Protein AF-A0AA85JKS3-F1 (afdb_monomer_lite)

InterPro domains:
  IPR033122 LETM1-like, ribosome-binding domain [PF07766] (77-324)
  IPR033122 LETM1-like, ribosome-binding domain [PS51758] (138-359)
  IPR044202 LETM1/MDM38-like [PTHR14009] (59-324)

Structure (mmCIF, N/CA/C/O backbone):
data_AF-A0AA85JKS3-F1
#
_entry.id   AF-A0AA85JKS3-F1
#
loop_
_atom_site.group_PDB
_atom_site.id
_atom_site.type_symbol
_atom_site.label_atom_id
_atom_site.label_alt_id
_atom_site.label_comp_id
_atom_site.label_asym_id
_atom_site.label_entity_id
_atom_site.label_seq_id
_atom_site.pdbx_PDB_ins_code
_atom_site.Cartn_x
_atom_site.Cartn_y
_atom_site.Cartn_z
_atom_site.occupancy
_atom_site.B_iso_or_equiv
_atom_site.auth_seq_id
_atom_site.auth_comp_id
_atom_site.auth_asym_id
_atom_site.auth_atom_id
_atom_site.pdbx_PDB_model_num
ATOM 1 N N . MET A 1 1 ? 45.432 19.816 -13.678 1.00 57.34 1 MET A N 1
ATOM 2 C CA . MET A 1 1 ? 44.826 19.901 -15.033 1.00 57.34 1 MET A CA 1
ATOM 3 C C . MET A 1 1 ? 44.097 18.627 -15.481 1.00 57.34 1 MET A C 1
ATOM 5 O O . MET A 1 1 ? 43.032 18.766 -16.064 1.00 57.34 1 MET A O 1
ATOM 9 N N . SER A 1 2 ? 44.579 17.417 -15.170 1.00 69.31 2 SER A N 1
ATOM 10 C CA . SER A 1 2 ? 44.027 16.129 -15.655 1.00 69.31 2 SER A CA 1
ATOM 11 C C . SER A 1 2 ? 42.512 15.891 -15.427 1.00 69.31 2 SER A C 1
ATOM 13 O O . SER A 1 2 ? 41.802 15.555 -16.373 1.00 69.31 2 SER A O 1
ATOM 15 N N . LYS A 1 3 ? 41.957 16.179 -14.235 1.00 63.75 3 LYS A N 1
ATOM 16 C CA . LYS A 1 3 ? 40.522 15.944 -13.939 1.00 63.75 3 LYS A CA 1
ATOM 17 C C . LYS A 1 3 ? 39.553 16.687 -14.879 1.00 63.75 3 LYS A C 1
ATOM 19 O O . LYS A 1 3 ? 38.550 16.116 -15.288 1.00 63.75 3 LYS A O 1
ATOM 24 N N . LYS A 1 4 ? 39.854 17.936 -15.269 1.00 73.38 4 LYS A N 1
ATOM 25 C CA . LYS A 1 4 ? 38.988 18.727 -16.173 1.00 73.38 4 LYS A CA 1
ATOM 26 C C . LYS A 1 4 ? 38.981 18.173 -17.603 1.00 73.38 4 LYS A C 1
ATOM 28 O O . LYS A 1 4 ? 37.950 18.234 -18.267 1.00 73.38 4 LYS A O 1
ATOM 33 N N . TYR A 1 5 ? 40.105 17.624 -18.065 1.00 78.06 5 TYR A N 1
ATOM 34 C CA . TYR A 1 5 ? 40.209 17.003 -19.388 1.00 78.06 5 TYR A CA 1
ATOM 35 C C . TYR A 1 5 ? 39.517 15.640 -19.434 1.00 78.06 5 TYR A C 1
ATOM 37 O O . TYR A 1 5 ? 38.770 15.386 -20.372 1.00 78.06 5 TYR A O 1
ATOM 45 N N . ILE A 1 6 ? 39.674 14.818 -18.390 1.00 76.81 6 ILE A N 1
ATOM 46 C CA . ILE A 1 6 ? 38.974 13.529 -18.264 1.00 76.81 6 ILE A CA 1
ATOM 47 C C . ILE A 1 6 ? 37.455 13.737 -18.266 1.00 76.81 6 ILE A C 1
ATOM 49 O O . ILE A 1 6 ? 36.746 13.065 -19.010 1.00 76.81 6 ILE A O 1
ATOM 53 N N . VAL A 1 7 ? 36.954 14.722 -17.510 1.00 80.44 7 VAL A N 1
ATOM 54 C CA . VAL A 1 7 ? 35.522 15.058 -17.501 1.00 80.44 7 VAL A CA 1
ATOM 55 C C . VAL A 1 7 ? 35.050 15.532 -18.880 1.00 80.44 7 VAL A C 1
ATOM 57 O O . VAL A 1 7 ? 34.017 15.068 -19.346 1.00 80.44 7 VAL A O 1
ATOM 60 N N . LYS A 1 8 ? 35.806 16.397 -19.574 1.00 82.56 8 LYS A N 1
ATOM 61 C CA . LYS A 1 8 ? 35.460 16.851 -20.939 1.00 82.56 8 LYS A CA 1
ATOM 62 C C . LYS A 1 8 ? 35.473 15.723 -21.980 1.00 82.56 8 LYS A C 1
ATOM 64 O O . LYS A 1 8 ? 34.647 15.718 -22.894 1.00 82.56 8 LYS A O 1
ATOM 69 N N . ALA A 1 9 ? 36.407 14.783 -21.862 1.00 77.81 9 ALA A N 1
ATOM 70 C CA . ALA A 1 9 ? 36.488 13.624 -22.743 1.00 77.81 9 ALA A CA 1
ATOM 71 C C . ALA A 1 9 ? 35.299 12.680 -22.512 1.00 77.81 9 ALA A C 1
ATOM 73 O O . ALA A 1 9 ? 34.597 12.340 -23.462 1.00 77.81 9 ALA A O 1
ATOM 74 N N . LEU A 1 10 ? 35.002 12.351 -21.249 1.00 76.25 10 LEU A N 1
ATOM 75 C CA . LEU A 1 10 ? 33.830 11.559 -20.869 1.00 76.25 10 LEU A CA 1
ATOM 76 C C . LEU A 1 10 ? 32.525 12.200 -21.347 1.00 76.25 10 LEU A C 1
ATOM 78 O O . LEU A 1 10 ? 31.706 11.517 -21.952 1.00 76.25 10 LEU A O 1
ATOM 82 N N . THR A 1 11 ? 32.334 13.508 -21.153 1.00 84.25 11 THR A N 1
ATOM 83 C CA . THR A 1 11 ? 31.106 14.182 -21.607 1.00 84.25 11 THR A CA 1
ATOM 84 C C . THR A 1 11 ? 30.966 14.173 -23.127 1.00 84.25 11 THR A C 1
ATOM 86 O O . THR A 1 11 ? 29.855 14.020 -23.632 1.00 84.25 11 THR A O 1
ATOM 89 N N . SER A 1 12 ? 32.070 14.277 -23.870 1.00 82.12 12 SER A N 1
ATOM 90 C CA . SER A 1 12 ? 32.061 14.200 -25.337 1.00 82.12 12 SER A CA 1
ATOM 91 C C . SER A 1 12 ? 31.732 12.791 -25.840 1.00 82.12 12 SER A C 1
ATOM 93 O O . SER A 1 12 ? 30.910 12.647 -26.745 1.00 82.12 12 SER A O 1
ATOM 95 N N . VAL A 1 13 ? 32.305 11.755 -25.216 1.00 80.06 13 VAL A N 1
ATOM 96 C CA . VAL A 1 13 ? 32.000 10.344 -25.515 1.00 80.06 13 VAL A CA 1
ATOM 97 C C . VAL A 1 13 ? 30.537 10.031 -25.208 1.00 80.06 13 VAL A C 1
ATOM 99 O O . VAL A 1 13 ? 29.832 9.499 -26.063 1.00 80.06 13 VAL A O 1
ATOM 102 N N . VAL A 1 14 ? 30.045 10.441 -24.034 1.00 80.56 14 VAL A N 1
ATOM 103 C CA . VAL A 1 14 ? 28.635 10.284 -23.649 1.00 80.56 14 VAL A CA 1
ATOM 104 C C . VAL A 1 14 ? 27.723 10.998 -24.647 1.00 80.56 14 VAL A C 1
ATOM 106 O O . VAL A 1 14 ? 26.738 10.416 -25.085 1.00 80.56 14 VAL A O 1
ATOM 109 N N . LYS A 1 15 ? 28.066 12.219 -25.080 1.00 85.81 15 LYS A N 1
ATOM 110 C CA . LYS A 1 15 ? 27.282 12.977 -26.070 1.00 85.81 15 LYS A CA 1
ATOM 111 C C . LYS A 1 15 ? 27.258 12.314 -27.454 1.00 85.81 15 LYS A C 1
ATOM 113 O O . LYS A 1 15 ? 26.250 12.392 -28.152 1.00 85.81 15 LYS A O 1
ATOM 118 N N . GLY A 1 16 ? 28.358 11.691 -27.875 1.00 77.50 16 GLY A N 1
ATOM 119 C CA . GLY A 1 16 ? 28.411 10.912 -29.116 1.00 77.50 16 GLY A CA 1
ATOM 120 C C . GLY A 1 16 ? 27.546 9.654 -29.032 1.00 77.50 16 GLY A C 1
ATOM 121 O O . GLY A 1 16 ? 26.739 9.392 -29.924 1.00 77.50 16 GLY A O 1
ATOM 122 N N . TYR A 1 17 ? 27.654 8.929 -27.918 1.00 73.12 17 TYR A N 1
ATOM 123 C CA . TYR A 1 17 ? 26.852 7.741 -27.648 1.00 73.12 17 TYR A CA 1
ATOM 124 C C . TYR A 1 17 ? 25.352 8.054 -27.591 1.00 73.12 17 TYR A C 1
ATOM 126 O O . TYR A 1 17 ? 24.563 7.375 -28.243 1.00 73.12 17 TYR A O 1
ATOM 134 N N . THR A 1 18 ? 24.941 9.120 -26.894 1.00 80.12 18 THR A N 1
ATOM 135 C CA . THR A 1 18 ? 23.523 9.502 -26.820 1.00 80.12 18 THR A CA 1
ATOM 136 C C . THR A 1 18 ? 22.953 9.848 -28.191 1.00 80.12 18 THR A C 1
ATOM 138 O O . THR A 1 18 ? 21.853 9.401 -28.504 1.00 80.12 18 THR A O 1
ATOM 141 N N . LYS A 1 19 ? 23.705 10.552 -29.050 1.00 84.12 19 LYS A N 1
ATOM 142 C CA . LYS A 1 19 ? 23.291 10.809 -30.441 1.00 84.12 19 LYS A CA 1
ATOM 143 C C . LYS A 1 19 ? 23.080 9.517 -31.230 1.00 84.12 19 LYS A C 1
ATOM 145 O O . LYS A 1 19 ? 22.064 9.382 -31.912 1.00 84.12 19 LYS A O 1
ATOM 150 N N . LEU A 1 20 ? 24.009 8.567 -31.123 1.00 75.25 20 LEU A N 1
ATOM 151 C CA . LEU A 1 20 ? 23.896 7.275 -31.799 1.00 75.25 20 LEU A CA 1
ATOM 152 C C . LEU A 1 20 ? 22.658 6.507 -31.324 1.00 75.25 20 LEU A C 1
ATOM 154 O O . LEU A 1 20 ? 21.878 6.037 -32.148 1.00 75.25 20 LEU A O 1
ATOM 158 N N . VAL A 1 21 ? 22.440 6.446 -30.008 1.00 78.25 21 VAL A N 1
ATOM 159 C CA . VAL A 1 21 ? 21.254 5.814 -29.417 1.00 78.25 21 VAL A CA 1
ATOM 160 C C . VAL A 1 21 ? 19.975 6.475 -29.933 1.00 78.25 21 VAL A C 1
ATOM 162 O O . VAL A 1 21 ? 19.102 5.769 -30.423 1.00 78.25 21 VAL A O 1
ATOM 165 N N . THR A 1 22 ? 19.882 7.810 -29.939 1.00 82.38 22 THR A N 1
ATOM 166 C CA . THR A 1 22 ? 18.684 8.509 -30.450 1.00 82.38 22 THR A CA 1
ATOM 167 C C . THR A 1 22 ? 18.425 8.257 -31.936 1.00 82.38 22 THR A C 1
ATOM 169 O O . THR A 1 22 ? 17.276 8.152 -32.361 1.00 82.38 22 THR A O 1
ATOM 172 N N . PHE A 1 23 ? 19.483 8.125 -32.739 1.00 83.06 23 PHE A N 1
ATOM 173 C CA . PHE A 1 23 ? 19.358 7.804 -34.157 1.00 83.06 23 PHE A CA 1
ATOM 174 C C . PHE A 1 23 ? 18.844 6.372 -34.369 1.00 83.06 23 PHE A C 1
ATOM 176 O O . PHE A 1 23 ? 17.942 6.149 -35.178 1.00 83.06 23 PHE A O 1
ATOM 183 N N . LEU A 1 24 ? 19.386 5.408 -33.618 1.00 75.69 24 LEU A N 1
ATOM 184 C CA . LEU A 1 24 ? 18.948 4.013 -33.656 1.00 75.69 24 LEU A CA 1
ATOM 185 C C . LEU A 1 24 ? 17.509 3.854 -33.152 1.00 75.69 24 LEU A C 1
ATOM 187 O O . LEU A 1 24 ? 16.739 3.119 -33.764 1.00 75.69 24 LEU A O 1
ATOM 191 N N . GLU A 1 25 ? 17.131 4.579 -32.098 1.00 81.75 25 GLU A N 1
ATOM 192 C CA . GLU A 1 25 ? 15.757 4.624 -31.588 1.00 81.75 25 GLU A CA 1
ATOM 193 C C . GLU A 1 25 ? 14.782 5.096 -32.668 1.00 81.75 25 GLU A C 1
ATOM 195 O O . GLU A 1 25 ? 13.783 4.425 -32.916 1.00 81.75 25 GLU A O 1
ATOM 200 N N . LYS A 1 26 ? 15.104 6.189 -33.373 1.00 84.06 26 LYS A N 1
ATOM 201 C CA . LYS A 1 26 ? 14.269 6.702 -34.468 1.00 84.06 26 LYS A CA 1
ATOM 202 C C . LYS A 1 26 ? 14.092 5.665 -35.580 1.00 84.06 26 LYS A C 1
ATOM 204 O O . LYS A 1 26 ? 12.973 5.360 -35.972 1.00 84.06 26 LYS A O 1
ATOM 209 N N . LYS A 1 27 ? 15.193 5.056 -36.027 1.00 79.75 27 LYS A N 1
ATOM 210 C CA . LYS A 1 27 ? 15.163 4.030 -37.079 1.00 79.75 27 LYS A CA 1
ATOM 211 C C . LYS A 1 27 ? 14.385 2.775 -36.660 1.00 79.75 27 LYS A C 1
ATOM 213 O O . LYS A 1 27 ? 13.791 2.106 -37.504 1.00 79.75 27 LYS A O 1
ATOM 218 N N . TRP A 1 28 ? 14.408 2.427 -35.373 1.00 76.00 28 TRP A N 1
ATOM 219 C CA . TRP A 1 28 ? 13.671 1.280 -34.849 1.00 76.00 28 TRP A CA 1
ATOM 220 C C . TRP A 1 28 ? 12.172 1.566 -34.707 1.00 76.00 28 TRP A C 1
ATOM 222 O O . TRP A 1 28 ? 11.366 0.694 -35.040 1.00 76.00 28 TRP A O 1
ATOM 232 N N . ALA A 1 29 ? 11.807 2.784 -34.294 1.00 82.19 29 ALA A N 1
ATOM 233 C CA . ALA A 1 29 ? 10.422 3.246 -34.218 1.00 82.19 29 ALA A CA 1
ATOM 234 C C . ALA A 1 29 ? 9.698 3.107 -35.563 1.00 82.19 29 ALA A C 1
ATOM 236 O O . ALA A 1 29 ? 8.598 2.558 -35.612 1.00 82.19 29 ALA A O 1
ATOM 237 N N . ASP A 1 30 ? 10.366 3.508 -36.648 1.00 79.06 30 ASP A N 1
ATOM 238 C CA . ASP A 1 30 ? 9.807 3.477 -38.003 1.00 79.06 30 ASP A CA 1
ATOM 239 C C . ASP A 1 30 ? 9.570 2.044 -38.516 1.00 79.06 30 ASP A C 1
ATOM 241 O O . ASP A 1 30 ? 8.658 1.799 -39.303 1.00 79.06 30 ASP A O 1
ATOM 245 N N . LYS A 1 31 ? 10.381 1.073 -38.071 1.00 78.06 31 LYS A N 1
ATOM 246 C CA . LYS A 1 31 ? 10.355 -0.308 -38.583 1.00 78.06 31 LYS A CA 1
ATOM 247 C C . LYS A 1 31 ? 9.511 -1.267 -37.736 1.00 78.06 31 LYS A C 1
ATOM 249 O O . LYS A 1 31 ? 8.963 -2.229 -38.268 1.00 78.06 31 LYS A O 1
ATOM 254 N N . HIS A 1 32 ? 9.424 -1.040 -36.423 1.00 77.94 32 HIS A N 1
ATOM 255 C CA . HIS A 1 32 ? 8.770 -1.948 -35.472 1.00 77.94 32 HIS A CA 1
ATOM 256 C C . HIS A 1 32 ? 8.031 -1.182 -34.359 1.00 77.94 32 HIS A C 1
ATOM 258 O O . HIS A 1 32 ? 8.387 -1.273 -33.182 1.00 77.94 32 HIS A O 1
ATOM 264 N N . ALA A 1 33 ? 6.970 -0.455 -34.722 1.00 78.94 33 ALA A N 1
ATOM 265 C CA . ALA A 1 33 ? 6.223 0.426 -33.816 1.00 78.94 33 ALA A CA 1
ATOM 266 C C . ALA A 1 33 ? 5.718 -0.253 -32.520 1.00 78.94 33 ALA A C 1
ATOM 268 O O . ALA A 1 33 ? 5.785 0.338 -31.442 1.00 78.94 33 ALA A O 1
ATOM 269 N N . SER A 1 34 ? 5.258 -1.509 -32.586 1.00 73.44 34 SER A N 1
ATOM 270 C CA . SER A 1 34 ? 4.751 -2.247 -31.416 1.00 73.44 34 SER A CA 1
ATOM 271 C C . SER A 1 34 ? 5.849 -2.594 -30.401 1.00 73.44 34 SER A C 1
ATOM 273 O O . SER A 1 34 ? 5.681 -2.362 -29.203 1.00 73.44 34 SER A O 1
ATOM 275 N N . SER A 1 35 ? 6.994 -3.099 -30.865 1.00 75.38 35 SER A N 1
ATOM 276 C CA . SER A 1 35 ? 8.156 -3.398 -30.016 1.00 75.38 35 SER A CA 1
ATOM 277 C C . SER A 1 35 ? 8.800 -2.125 -29.473 1.00 75.38 35 SER A C 1
ATOM 279 O O . SER A 1 35 ? 9.219 -2.089 -28.314 1.00 75.38 35 SER A O 1
ATOM 281 N N . PHE A 1 36 ? 8.820 -1.060 -30.281 1.00 80.50 36 PHE A N 1
ATOM 282 C CA . PHE A 1 36 ? 9.317 0.243 -29.860 1.00 80.50 36 PHE A CA 1
ATOM 283 C C . PHE A 1 36 ? 8.466 0.837 -28.730 1.00 80.50 36 PHE A C 1
ATOM 285 O O . PHE A 1 36 ? 9.025 1.352 -27.767 1.00 80.50 36 PHE A O 1
ATOM 292 N N . ARG A 1 37 ? 7.134 0.665 -28.757 1.00 82.88 37 ARG A N 1
ATOM 293 C CA . ARG A 1 37 ? 6.248 1.071 -27.650 1.00 82.88 37 ARG A CA 1
ATOM 294 C C . ARG A 1 37 ? 6.651 0.431 -26.317 1.00 82.88 37 ARG A C 1
ATOM 296 O O . ARG A 1 37 ? 6.759 1.134 -25.313 1.00 82.88 37 ARG A O 1
ATOM 303 N N . ASN A 1 38 ? 6.912 -0.878 -26.303 1.00 81.44 38 ASN A N 1
ATOM 304 C CA . ASN A 1 38 ? 7.347 -1.589 -25.093 1.00 81.44 38 ASN A CA 1
ATOM 305 C C . ASN A 1 38 ? 8.735 -1.127 -24.631 1.00 81.44 38 ASN A C 1
ATOM 307 O O . ASN A 1 38 ? 8.964 -0.965 -23.434 1.00 81.44 38 ASN A O 1
ATOM 311 N N . TYR A 1 39 ? 9.642 -0.853 -25.571 1.00 81.38 39 TYR A N 1
ATOM 312 C CA . TYR A 1 39 ? 10.946 -0.268 -25.270 1.00 81.38 39 TYR A CA 1
ATOM 313 C C . TYR A 1 39 ? 10.829 1.131 -24.642 1.00 81.38 39 TYR A C 1
ATOM 315 O O . TYR A 1 39 ? 11.468 1.401 -23.625 1.00 81.38 39 TYR A O 1
ATOM 323 N N . THR A 1 40 ? 9.990 2.016 -25.190 1.00 85.00 40 THR A N 1
ATOM 324 C CA . THR A 1 40 ? 9.768 3.361 -24.636 1.00 85.00 40 THR A CA 1
ATOM 325 C C . THR A 1 40 ? 9.174 3.293 -23.230 1.00 85.00 40 THR A C 1
ATOM 327 O O . THR A 1 40 ? 9.640 4.003 -22.338 1.00 85.00 40 THR A O 1
ATOM 330 N N . LEU A 1 41 ? 8.194 2.409 -23.009 1.00 87.12 41 LEU A N 1
ATOM 331 C CA . LEU A 1 41 ? 7.624 2.153 -21.682 1.00 87.12 41 LEU A CA 1
ATOM 332 C C . LEU A 1 41 ? 8.683 1.639 -20.706 1.00 87.12 41 LEU A C 1
ATOM 334 O O . LEU A 1 41 ? 8.791 2.148 -19.594 1.00 87.12 41 LEU A O 1
ATOM 338 N N . PHE A 1 42 ? 9.505 0.683 -21.139 1.00 86.19 42 PHE A N 1
ATOM 339 C CA . PHE A 1 42 ? 10.597 0.145 -20.338 1.00 86.19 42 PHE A CA 1
ATOM 340 C C . PHE A 1 42 ? 11.606 1.230 -19.945 1.00 86.19 42 PHE A C 1
ATOM 342 O O . PHE A 1 42 ? 11.913 1.395 -18.766 1.00 86.19 42 PHE A O 1
ATOM 349 N N . LYS A 1 43 ? 12.077 2.023 -20.914 1.00 85.69 43 LYS A N 1
ATOM 350 C CA . LYS A 1 43 ? 13.019 3.129 -20.690 1.00 85.69 43 LYS A CA 1
ATOM 351 C C . LYS A 1 43 ? 12.454 4.162 -19.713 1.00 85.69 43 LYS A C 1
ATOM 353 O O . LYS A 1 43 ? 13.158 4.576 -18.792 1.00 85.69 43 LYS A O 1
ATOM 358 N N . LYS A 1 44 ? 11.183 4.547 -19.884 1.00 90.19 44 LYS A N 1
ATOM 359 C CA . LYS A 1 44 ? 10.474 5.458 -18.972 1.00 90.19 44 LYS A CA 1
ATOM 360 C C . LYS A 1 44 ? 10.388 4.876 -17.558 1.00 90.19 44 LYS A C 1
ATOM 362 O O . LYS A 1 44 ? 10.705 5.578 -16.601 1.00 90.19 44 LYS A O 1
ATOM 367 N N . GLY A 1 45 ? 10.010 3.604 -17.434 1.00 89.25 45 GLY A N 1
ATOM 368 C CA . GLY A 1 45 ? 9.887 2.919 -16.149 1.00 89.25 45 GLY A CA 1
ATOM 369 C C . GLY A 1 45 ? 11.218 2.810 -15.404 1.00 89.25 45 GLY A C 1
ATOM 370 O O . GLY A 1 45 ? 11.279 3.131 -14.217 1.00 89.25 45 GLY A O 1
ATOM 371 N N . VAL A 1 46 ? 12.306 2.447 -16.098 1.00 87.75 46 VAL A N 1
ATOM 372 C CA . VAL A 1 46 ? 13.659 2.408 -15.511 1.00 87.75 46 VAL A CA 1
ATOM 373 C C . VAL A 1 46 ? 14.081 3.796 -15.043 1.00 87.75 46 VAL A C 1
ATOM 375 O O . VAL A 1 46 ? 14.558 3.937 -13.920 1.00 87.75 46 VAL A O 1
ATOM 378 N N . HIS A 1 47 ? 13.877 4.827 -15.868 1.00 90.19 47 HIS A N 1
ATOM 379 C CA . HIS A 1 47 ? 14.230 6.195 -15.498 1.00 90.19 47 HIS A CA 1
ATOM 380 C C . HIS A 1 47 ? 13.483 6.665 -14.243 1.00 90.19 47 HIS A C 1
ATOM 382 O O . HIS A 1 47 ? 14.124 7.140 -13.309 1.00 90.19 47 HIS A O 1
ATOM 388 N N . SER A 1 48 ? 12.161 6.467 -14.189 1.00 89.19 48 SER A N 1
ATOM 389 C CA . SER A 1 48 ? 11.346 6.795 -13.010 1.00 89.19 48 SER A CA 1
ATOM 390 C C . SER A 1 48 ? 11.831 6.049 -11.768 1.00 89.19 48 SER A C 1
ATOM 392 O O . SER A 1 48 ? 12.044 6.658 -10.728 1.00 89.19 48 SER A O 1
ATOM 394 N N . THR A 1 49 ? 12.099 4.746 -11.901 1.00 89.50 49 THR A N 1
ATOM 395 C CA . THR A 1 49 ? 12.571 3.908 -10.789 1.00 89.50 49 THR A CA 1
ATOM 396 C C . THR A 1 49 ? 13.915 4.390 -10.243 1.00 89.50 49 THR A C 1
ATOM 398 O O . THR A 1 49 ? 14.136 4.377 -9.038 1.00 89.50 49 THR A O 1
ATOM 401 N N . LEU A 1 50 ? 14.833 4.829 -11.109 1.00 88.00 50 LEU A N 1
ATOM 402 C CA . LEU A 1 50 ? 16.128 5.359 -10.672 1.00 88.00 50 LEU A CA 1
ATOM 403 C C . LEU A 1 50 ? 15.990 6.685 -9.913 1.00 88.00 50 LEU A C 1
ATOM 405 O O . LEU A 1 50 ? 16.746 6.911 -8.968 1.00 88.00 50 LEU A O 1
ATOM 409 N N . MET A 1 51 ? 15.035 7.538 -10.298 1.00 89.75 51 MET A N 1
ATOM 410 C CA . MET A 1 51 ? 14.717 8.753 -9.538 1.00 89.75 51 MET A CA 1
ATOM 411 C C . MET A 1 51 ? 14.163 8.393 -8.155 1.00 89.75 51 MET A C 1
ATOM 413 O O . MET A 1 51 ? 14.691 8.863 -7.151 1.00 89.75 51 MET A O 1
ATOM 417 N N . ASP A 1 52 ? 13.209 7.462 -8.091 1.00 88.94 52 ASP A N 1
ATOM 418 C CA . ASP A 1 52 ? 12.633 6.979 -6.831 1.00 88.94 52 ASP A CA 1
ATOM 419 C C . ASP A 1 52 ? 13.698 6.372 -5.892 1.00 88.94 52 ASP A C 1
ATOM 421 O O . ASP A 1 52 ? 13.693 6.608 -4.682 1.00 88.94 52 ASP A O 1
ATOM 425 N N . VAL A 1 53 ? 14.654 5.610 -6.439 1.00 88.44 53 VAL A N 1
ATOM 426 C CA . VAL A 1 53 ? 15.781 5.036 -5.679 1.00 88.44 53 VAL A CA 1
ATOM 427 C C . VAL A 1 53 ? 16.714 6.124 -5.147 1.00 88.44 53 VAL A C 1
ATOM 429 O O . VAL A 1 53 ? 17.192 6.016 -4.016 1.00 88.44 53 VAL A O 1
ATOM 432 N N . SER A 1 54 ? 16.971 7.171 -5.935 1.00 91.06 54 SER A N 1
ATOM 433 C CA . SER A 1 54 ? 17.752 8.327 -5.486 1.00 91.06 54 SER A CA 1
ATOM 434 C C . SER A 1 54 ? 17.069 9.026 -4.308 1.00 91.06 54 SER A C 1
ATOM 436 O O . SER A 1 54 ? 17.714 9.266 -3.286 1.00 91.06 54 SER A O 1
ATOM 438 N N . ASP A 1 55 ? 15.765 9.287 -4.415 1.00 90.50 55 ASP A N 1
ATOM 439 C CA . ASP A 1 55 ? 14.976 9.925 -3.357 1.00 90.50 55 ASP A CA 1
ATOM 440 C C . ASP A 1 55 ? 14.963 9.082 -2.077 1.00 90.50 55 ASP A C 1
ATOM 442 O O . ASP A 1 55 ? 15.181 9.600 -0.977 1.00 90.50 55 ASP A O 1
ATOM 446 N N . LEU A 1 56 ? 14.787 7.762 -2.215 1.00 89.12 56 LEU A N 1
ATOM 447 C CA . LEU A 1 56 ? 14.869 6.834 -1.090 1.00 89.12 56 LEU A CA 1
ATOM 448 C C . LEU A 1 56 ? 16.256 6.872 -0.440 1.00 89.12 56 LEU A C 1
ATOM 450 O O . LEU A 1 56 ? 16.349 6.924 0.783 1.00 89.12 56 LEU A O 1
ATOM 454 N N . GLY A 1 57 ? 17.330 6.877 -1.233 1.00 86.19 57 GLY A N 1
ATOM 455 C CA . GLY A 1 57 ? 18.702 6.963 -0.732 1.00 86.19 57 GLY A CA 1
ATOM 456 C C . GLY A 1 57 ? 18.947 8.234 0.083 1.00 86.19 57 GLY A C 1
ATOM 457 O O . GLY A 1 57 ? 19.442 8.159 1.208 1.00 86.19 57 GLY A O 1
ATOM 458 N N . GLN A 1 58 ? 18.534 9.392 -0.438 1.00 90.44 58 GLN A N 1
ATOM 459 C CA . GLN A 1 58 ? 18.650 10.671 0.271 1.00 90.44 58 GLN A CA 1
ATOM 460 C C . GLN A 1 58 ? 17.867 10.654 1.587 1.00 90.44 58 GLN A C 1
ATOM 462 O O . GLN A 1 58 ? 18.405 10.987 2.646 1.00 90.44 58 GLN A O 1
ATOM 467 N N . LEU A 1 59 ? 16.622 10.184 1.558 1.00 88.81 59 LEU A N 1
ATOM 468 C CA . LEU A 1 59 ? 15.787 10.107 2.751 1.00 88.81 59 LEU A CA 1
ATOM 469 C C . LEU A 1 59 ? 16.353 9.138 3.797 1.00 88.81 59 LEU A C 1
ATOM 471 O O . LEU A 1 59 ? 16.362 9.445 4.988 1.00 88.81 59 LEU A O 1
ATOM 475 N N . MET A 1 60 ? 16.906 8.008 3.359 1.00 84.19 60 MET A N 1
ATOM 476 C CA . MET A 1 60 ? 17.573 7.054 4.241 1.00 84.19 60 MET A CA 1
ATOM 477 C C . MET A 1 60 ? 18.825 7.627 4.892 1.00 84.19 60 MET A C 1
ATOM 479 O O . MET A 1 60 ? 19.030 7.423 6.092 1.00 84.19 60 MET A O 1
ATOM 483 N N . THR A 1 61 ? 19.636 8.384 4.148 1.00 85.75 61 THR A N 1
ATOM 484 C CA . THR A 1 61 ? 20.792 9.072 4.741 1.00 85.75 61 THR A CA 1
ATOM 485 C C . THR A 1 61 ? 20.357 10.073 5.807 1.00 85.75 61 THR A C 1
ATOM 487 O O . THR A 1 61 ? 20.929 10.080 6.894 1.00 85.75 61 THR A O 1
ATOM 490 N N . HIS A 1 62 ? 19.284 10.830 5.564 1.00 86.62 62 HIS A N 1
ATOM 491 C CA . HIS A 1 62 ? 18.732 11.762 6.545 1.00 86.62 62 HIS A CA 1
ATOM 492 C C . HIS A 1 62 ? 18.230 11.045 7.812 1.00 86.62 62 HIS A C 1
ATOM 494 O O . HIS A 1 62 ? 18.601 11.422 8.921 1.00 86.62 62 HIS A O 1
ATOM 500 N N . ILE A 1 63 ? 17.445 9.969 7.665 1.00 84.56 63 ILE A N 1
ATOM 501 C CA . ILE A 1 63 ? 16.943 9.170 8.799 1.00 84.56 63 ILE A CA 1
ATOM 502 C C . ILE A 1 63 ? 18.098 8.613 9.638 1.00 84.56 63 ILE A C 1
ATOM 504 O O . ILE A 1 63 ? 18.080 8.718 10.865 1.00 84.56 63 ILE A O 1
ATOM 508 N N . THR A 1 64 ? 19.111 8.051 8.973 1.00 81.31 64 THR A N 1
ATOM 509 C CA . THR A 1 64 ? 20.275 7.446 9.635 1.00 81.31 64 THR A CA 1
ATOM 510 C C . THR A 1 64 ? 21.069 8.492 10.416 1.00 81.31 64 THR A C 1
ATOM 512 O O . THR A 1 64 ? 21.448 8.246 11.558 1.00 81.31 64 THR A O 1
ATOM 515 N N . LEU A 1 65 ? 21.257 9.688 9.849 1.00 86.12 65 LEU A N 1
ATOM 516 C CA . LEU A 1 65 ? 21.938 10.795 10.526 1.00 86.12 65 LEU A CA 1
ATOM 517 C C . LEU A 1 65 ? 21.162 11.298 11.750 1.00 86.12 65 LEU A C 1
ATOM 519 O O . LEU A 1 65 ? 21.769 11.611 12.771 1.00 86.12 65 LEU A O 1
ATOM 523 N N . CYS A 1 66 ? 19.828 11.341 11.688 1.00 80.00 66 CYS A N 1
ATOM 524 C CA . CYS A 1 66 ? 19.006 11.775 12.817 1.00 80.00 66 CYS A CA 1
ATOM 525 C C . CYS A 1 66 ? 18.973 10.771 13.982 1.00 80.00 66 CYS A C 1
ATOM 527 O O . CYS A 1 66 ? 18.612 11.170 15.087 1.00 80.00 66 CYS A O 1
ATOM 529 N N . SER A 1 67 ? 19.321 9.494 13.759 1.00 77.50 67 SER A N 1
ATOM 530 C CA . SER A 1 67 ? 19.318 8.428 14.782 1.00 77.50 67 SER A CA 1
ATOM 531 C C . SER A 1 67 ? 17.994 8.289 15.557 1.00 77.50 67 SER A C 1
ATOM 533 O O . SER A 1 67 ? 17.977 7.874 16.715 1.00 77.50 67 SER A O 1
ATOM 535 N N . ARG A 1 68 ? 16.865 8.642 14.928 1.00 75.25 68 ARG A N 1
ATOM 536 C CA . ARG A 1 68 ? 15.516 8.527 15.506 1.00 75.25 68 ARG A CA 1
ATOM 537 C C . ARG A 1 68 ? 14.746 7.378 14.861 1.00 75.25 68 ARG A C 1
ATOM 539 O O . ARG A 1 68 ? 14.934 7.116 13.671 1.00 75.25 68 ARG A O 1
ATOM 546 N N . PRO A 1 69 ? 13.845 6.708 15.600 1.00 75.19 69 PRO A N 1
ATOM 547 C CA . PRO A 1 69 ? 12.993 5.690 15.010 1.00 75.19 69 PRO A CA 1
ATOM 548 C C . PRO A 1 69 ? 12.048 6.319 13.979 1.00 75.19 69 PRO A C 1
ATOM 550 O O . PRO A 1 69 ? 11.509 7.407 14.180 1.00 75.19 69 PRO A O 1
ATOM 553 N N . VAL A 1 70 ? 11.787 5.597 12.887 1.00 76.50 70 VAL A N 1
ATOM 554 C CA . VAL A 1 70 ? 10.963 6.093 11.770 1.00 76.50 70 VAL A CA 1
ATOM 555 C C . VAL A 1 70 ? 9.563 6.527 12.227 1.00 76.50 70 VAL A C 1
ATOM 557 O O . VAL A 1 70 ? 9.054 7.511 11.708 1.00 76.50 70 VAL A O 1
ATOM 560 N N . VAL A 1 71 ? 8.958 5.872 13.232 1.00 74.38 71 VAL A N 1
ATOM 561 C CA . VAL A 1 71 ? 7.629 6.258 13.771 1.00 74.38 71 VAL A CA 1
ATOM 562 C C . VAL A 1 71 ? 7.598 7.707 14.251 1.00 74.38 71 VAL A C 1
ATOM 564 O O . VAL A 1 71 ? 6.609 8.397 14.032 1.00 74.38 71 VAL A O 1
ATOM 567 N N . GLU A 1 72 ? 8.664 8.165 14.905 1.00 77.38 72 GLU A N 1
ATOM 568 C CA . GLU A 1 72 ? 8.745 9.523 15.452 1.00 77.38 72 GLU A CA 1
ATOM 569 C C . GLU A 1 72 ? 9.036 10.560 14.368 1.00 77.38 72 GLU A C 1
ATOM 571 O O . GLU A 1 72 ? 8.675 11.723 14.519 1.00 77.38 72 GLU A O 1
ATOM 576 N N . LEU A 1 73 ? 9.667 10.138 13.270 1.00 83.25 73 LEU A N 1
ATOM 577 C CA . LEU A 1 73 ? 9.969 11.008 12.140 1.00 83.25 73 LEU A CA 1
ATOM 578 C C . LEU A 1 73 ? 8.790 11.135 11.167 1.00 83.25 73 LEU A C 1
ATOM 580 O O . LEU A 1 73 ? 8.637 12.176 10.540 1.00 83.25 73 LEU A O 1
ATOM 584 N N . LEU A 1 74 ? 7.936 10.113 11.045 1.00 82.75 74 LEU A N 1
ATOM 585 C CA . LEU A 1 74 ? 6.791 10.118 10.124 1.00 82.75 74 LEU A CA 1
ATOM 586 C C . LEU A 1 74 ? 5.955 11.415 10.165 1.00 82.75 74 LEU A C 1
ATOM 588 O O . LEU A 1 74 ? 5.654 11.930 9.092 1.00 82.75 74 LEU A O 1
ATOM 592 N N . PRO A 1 75 ? 5.615 11.996 11.336 1.00 81.31 75 PRO A N 1
ATOM 593 C CA . PRO A 1 75 ? 4.812 13.217 11.402 1.00 81.31 75 PRO A CA 1
ATOM 594 C C . PRO A 1 75 ? 5.520 14.486 10.913 1.00 81.31 75 PRO A C 1
ATOM 596 O O . PRO A 1 75 ? 4.846 15.503 10.762 1.00 81.31 75 PRO A O 1
ATOM 599 N N . THR A 1 76 ? 6.847 14.460 10.746 1.00 85.12 76 THR A N 1
ATOM 600 C CA . THR A 1 76 ? 7.652 15.602 10.277 1.00 85.12 76 THR A CA 1
ATOM 601 C C . THR A 1 76 ? 7.991 15.520 8.791 1.00 85.12 76 THR A C 1
ATOM 603 O O . THR A 1 76 ? 8.569 16.456 8.248 1.00 85.12 76 THR A O 1
ATOM 606 N N . LEU A 1 77 ? 7.696 14.390 8.144 1.00 86.56 77 LEU A N 1
ATOM 607 C CA . LEU A 1 77 ? 7.981 14.179 6.729 1.00 86.56 77 LEU A CA 1
ATOM 608 C C . LEU A 1 77 ? 6.925 14.845 5.844 1.00 86.56 77 LEU A C 1
ATOM 610 O O . LEU A 1 77 ? 5.759 14.959 6.215 1.00 86.56 77 LEU A O 1
ATOM 614 N N . ASN A 1 78 ? 7.342 15.240 4.644 1.00 89.31 78 ASN A N 1
ATOM 615 C CA . ASN A 1 78 ? 6.429 15.660 3.583 1.00 89.31 78 ASN A CA 1
ATOM 616 C C . ASN A 1 78 ? 5.714 14.428 2.981 1.00 89.31 78 ASN A C 1
ATOM 618 O O . ASN A 1 78 ? 6.264 13.323 2.984 1.00 89.31 78 ASN A O 1
ATOM 622 N N . ARG A 1 79 ? 4.533 14.617 2.388 1.00 88.19 79 ARG A N 1
ATOM 623 C CA . ARG A 1 79 ? 3.748 13.598 1.682 1.00 88.19 79 ARG A CA 1
ATOM 624 C C . ARG A 1 79 ? 4.583 12.759 0.711 1.00 88.19 79 ARG A C 1
ATOM 626 O O . ARG A 1 79 ? 4.521 11.533 0.765 1.00 88.19 79 ARG A O 1
ATOM 633 N N . HIS A 1 80 ? 5.425 13.400 -0.111 1.00 88.62 80 HIS A N 1
ATOM 634 C CA . HIS A 1 80 ? 6.330 12.694 -1.036 1.00 88.62 80 HIS A CA 1
ATOM 635 C C . HIS A 1 80 ? 7.309 11.773 -0.298 1.00 88.62 80 HIS A C 1
ATOM 637 O O . HIS A 1 80 ? 7.490 10.621 -0.669 1.00 88.62 80 HIS A O 1
ATOM 643 N N . GLN A 1 81 ? 7.899 12.234 0.806 1.00 89.81 81 GLN A N 1
ATOM 644 C CA . GLN A 1 81 ? 8.833 11.431 1.602 1.00 89.81 81 GLN A CA 1
ATOM 645 C C . GLN A 1 81 ? 8.133 10.239 2.275 1.00 89.81 81 GLN A C 1
ATOM 647 O O . GLN A 1 81 ? 8.691 9.140 2.326 1.00 89.81 81 GLN A O 1
ATOM 652 N N . VAL A 1 82 ? 6.897 10.42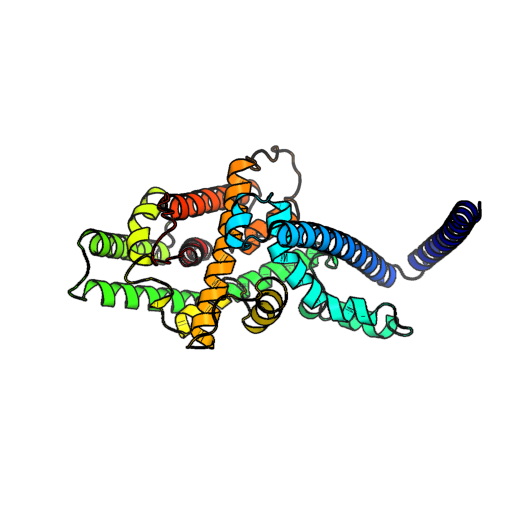8 2.754 1.00 90.06 82 VAL A N 1
ATOM 653 C CA . VAL A 1 82 ? 6.060 9.343 3.298 1.00 90.06 82 VAL A CA 1
ATOM 654 C C . VAL A 1 82 ? 5.749 8.307 2.212 1.00 90.06 82 VAL A C 1
ATOM 656 O O . VAL A 1 82 ? 5.896 7.104 2.456 1.00 90.06 82 VAL A O 1
ATOM 659 N N . TYR A 1 83 ? 5.386 8.758 1.006 1.00 89.56 83 TYR A N 1
ATOM 660 C CA . TYR A 1 83 ? 5.187 7.897 -0.162 1.00 89.56 83 TYR A CA 1
ATOM 661 C C . TYR A 1 83 ? 6.458 7.108 -0.497 1.00 89.56 83 TYR A C 1
ATOM 663 O O . TYR A 1 83 ? 6.404 5.878 -0.572 1.00 89.56 83 TYR A O 1
ATOM 671 N N . VAL A 1 84 ? 7.604 7.787 -0.620 1.00 89.25 84 VAL A N 1
ATOM 672 C CA . VAL A 1 84 ? 8.891 7.172 -0.975 1.00 89.25 84 VAL A CA 1
ATOM 673 C C . VAL A 1 84 ? 9.250 6.057 0.007 1.00 89.25 84 VAL A C 1
ATOM 675 O O . VAL A 1 84 ? 9.535 4.937 -0.414 1.00 89.25 84 VAL A O 1
ATOM 678 N N . LEU A 1 85 ? 9.146 6.299 1.318 1.00 87.69 85 LEU A N 1
ATOM 679 C CA . LEU A 1 85 ? 9.440 5.278 2.336 1.00 87.69 85 LEU A CA 1
ATOM 680 C C . LEU A 1 85 ? 8.494 4.080 2.301 1.00 87.69 85 LEU A C 1
ATOM 682 O O . LEU A 1 85 ? 8.897 2.961 2.627 1.00 87.69 85 LEU A O 1
ATOM 686 N N . ARG A 1 86 ? 7.222 4.304 1.964 1.00 87.38 86 ARG A N 1
ATOM 687 C CA . ARG A 1 86 ? 6.201 3.254 1.958 1.00 87.38 86 ARG A CA 1
ATOM 688 C C . ARG A 1 86 ? 6.249 2.410 0.687 1.00 87.38 86 ARG A C 1
ATOM 690 O O . ARG A 1 86 ? 6.068 1.191 0.767 1.00 87.38 86 ARG A O 1
ATOM 697 N N . GLN A 1 87 ? 6.394 3.059 -0.465 1.00 87.06 87 GLN A N 1
ATOM 698 C CA . GLN A 1 87 ? 6.119 2.483 -1.779 1.00 87.06 87 GLN A CA 1
ATOM 699 C C . GLN A 1 87 ? 7.394 2.029 -2.495 1.00 87.06 87 GLN A C 1
ATOM 701 O O . GLN A 1 87 ? 7.450 0.892 -2.968 1.00 87.06 87 GLN A O 1
ATOM 706 N N . VAL A 1 88 ? 8.443 2.857 -2.508 1.00 87.62 88 VAL A N 1
ATOM 707 C CA . VAL A 1 88 ? 9.653 2.603 -3.308 1.00 87.62 88 VAL A CA 1
ATOM 708 C C . VAL A 1 88 ? 10.370 1.311 -2.908 1.00 87.62 88 VAL A C 1
ATOM 710 O O . VAL A 1 88 ? 10.697 0.540 -3.807 1.00 87.62 88 VAL A O 1
ATOM 713 N N . PRO A 1 89 ? 10.553 0.963 -1.615 1.00 85.75 89 PRO A N 1
ATOM 714 C CA . PRO A 1 89 ? 11.144 -0.327 -1.248 1.00 85.75 89 PRO A CA 1
ATOM 715 C C . PRO A 1 89 ? 10.356 -1.540 -1.767 1.00 85.75 89 PRO A C 1
ATOM 717 O O . PRO A 1 89 ? 10.946 -2.559 -2.129 1.00 85.75 89 PRO A O 1
ATOM 720 N N . LYS A 1 90 ? 9.019 -1.446 -1.815 1.00 82.69 90 LYS A N 1
ATOM 721 C CA . LYS A 1 90 ? 8.160 -2.529 -2.318 1.00 82.69 90 LYS A CA 1
ATOM 722 C C . LYS A 1 90 ? 8.283 -2.674 -3.828 1.00 82.69 90 LYS A C 1
ATOM 724 O O . LYS A 1 90 ? 8.393 -3.792 -4.331 1.00 82.69 90 LYS A O 1
ATOM 729 N N . ASP A 1 91 ? 8.277 -1.550 -4.533 1.00 86.75 91 ASP A N 1
ATOM 730 C CA . ASP A 1 91 ? 8.404 -1.528 -5.984 1.00 86.75 91 ASP A CA 1
ATOM 731 C C . ASP A 1 91 ? 9.805 -1.955 -6.419 1.00 86.75 91 ASP A C 1
ATOM 733 O O . ASP A 1 91 ? 9.931 -2.804 -7.299 1.00 86.75 91 ASP A O 1
ATOM 737 N N . LEU A 1 92 ? 10.854 -1.498 -5.732 1.00 85.56 92 LEU A N 1
ATOM 738 C CA . LEU A 1 92 ? 12.228 -1.919 -5.994 1.00 85.56 92 LEU A CA 1
ATOM 739 C C . LEU A 1 92 ? 12.390 -3.434 -5.870 1.00 85.56 92 LEU A C 1
ATOM 741 O O . LEU A 1 92 ? 13.080 -4.041 -6.682 1.00 85.56 92 LEU A O 1
ATOM 745 N N . MET A 1 93 ? 11.711 -4.067 -4.912 1.00 83.25 93 MET A N 1
ATOM 746 C CA . MET A 1 93 ? 11.754 -5.520 -4.788 1.00 83.25 93 MET A CA 1
ATOM 747 C C . MET A 1 93 ? 11.152 -6.257 -5.976 1.00 83.25 93 MET A C 1
ATOM 749 O O . MET A 1 93 ? 11.744 -7.226 -6.454 1.00 83.25 93 MET A O 1
ATOM 753 N N . ARG A 1 94 ? 10.014 -5.775 -6.482 1.00 83.88 94 ARG A N 1
ATOM 754 C CA . ARG A 1 94 ? 9.364 -6.336 -7.675 1.00 83.88 94 ARG A CA 1
ATOM 755 C C . ARG A 1 94 ? 10.219 -6.146 -8.925 1.00 83.88 94 ARG A C 1
ATOM 757 O O . ARG A 1 94 ? 10.345 -7.071 -9.718 1.00 83.88 94 ARG A O 1
ATOM 764 N N . ILE A 1 95 ? 10.833 -4.971 -9.073 1.00 87.19 95 ILE A N 1
ATOM 765 C CA . ILE A 1 95 ? 11.614 -4.596 -10.262 1.00 87.19 95 ILE A CA 1
ATOM 766 C C . ILE A 1 95 ? 13.060 -5.118 -10.173 1.00 87.19 95 ILE A C 1
ATOM 768 O O . ILE A 1 95 ? 13.740 -5.207 -11.192 1.00 87.19 95 ILE A O 1
ATOM 772 N N . SER A 1 96 ? 13.553 -5.519 -8.995 1.00 85.56 96 SER A N 1
ATOM 773 C CA . SER A 1 96 ? 14.942 -5.967 -8.811 1.00 85.56 96 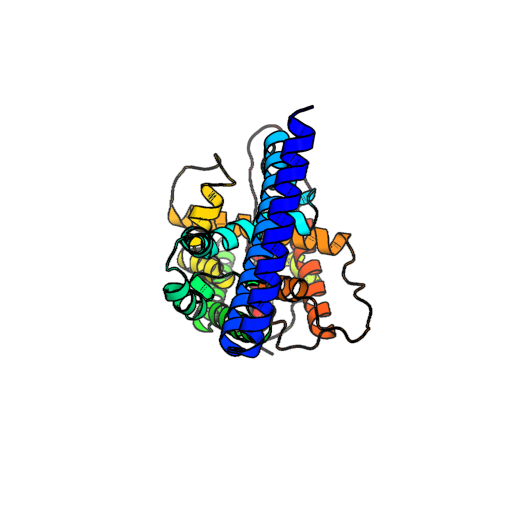SER A CA 1
ATOM 774 C C . SER A 1 96 ? 15.397 -7.051 -9.800 1.00 85.56 96 SER A C 1
ATOM 776 O O . SER A 1 96 ? 16.483 -6.882 -10.360 1.00 85.56 96 SER A O 1
ATOM 778 N N . PRO A 1 97 ? 14.598 -8.088 -10.144 1.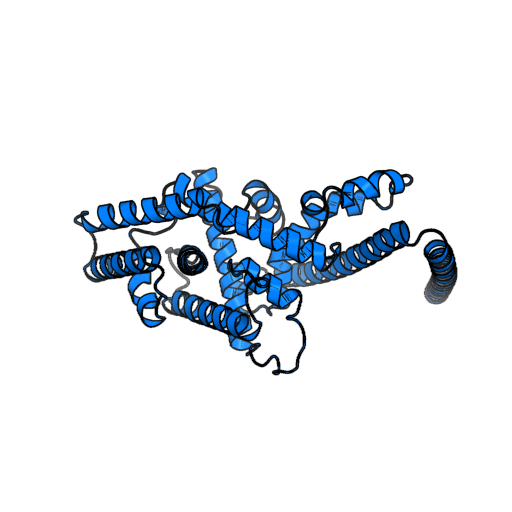00 85.50 97 PRO A N 1
ATOM 779 C CA . PRO A 1 97 ? 15.019 -9.075 -11.135 1.00 85.50 97 PRO A CA 1
ATOM 780 C C . PRO A 1 97 ? 15.196 -8.440 -12.516 1.00 85.50 97 PRO A C 1
ATOM 782 O O . PRO A 1 97 ? 16.134 -8.765 -13.236 1.00 85.50 97 PRO A O 1
ATOM 785 N N . VAL A 1 98 ? 14.331 -7.488 -12.868 1.00 86.25 98 VAL A N 1
ATOM 786 C CA . VAL A 1 98 ? 14.386 -6.764 -14.139 1.00 86.25 98 VAL A CA 1
ATOM 787 C C . VAL A 1 98 ? 15.609 -5.852 -14.192 1.00 86.25 98 VAL A C 1
ATOM 789 O O . VAL A 1 98 ? 16.300 -5.849 -15.205 1.00 86.25 98 VAL A O 1
ATOM 792 N N . LEU A 1 99 ? 15.922 -5.120 -13.117 1.00 85.50 99 LEU A N 1
ATOM 793 C CA . LEU A 1 99 ? 17.091 -4.229 -13.068 1.00 85.50 99 LEU A CA 1
ATOM 794 C C . LEU A 1 99 ? 18.419 -4.989 -13.096 1.00 85.50 99 LEU A C 1
ATOM 796 O O . LEU A 1 99 ? 19.371 -4.511 -13.704 1.00 85.50 99 LEU A O 1
ATOM 800 N N . ILE A 1 100 ? 18.484 -6.156 -12.451 1.00 86.38 100 ILE A N 1
ATOM 801 C CA . ILE A 1 100 ? 19.687 -6.999 -12.439 1.00 86.38 100 ILE A CA 1
ATOM 802 C C . ILE A 1 100 ? 19.879 -7.668 -13.797 1.00 86.38 100 ILE A C 1
ATOM 804 O O . ILE A 1 100 ? 20.998 -7.726 -14.303 1.00 86.38 100 ILE A O 1
ATOM 808 N N . LEU A 1 101 ? 18.794 -8.173 -14.390 1.00 85.06 101 LEU A N 1
ATOM 809 C CA . LEU A 1 101 ? 18.881 -8.903 -15.644 1.00 85.06 101 LEU A CA 1
ATOM 810 C C . LEU A 1 101 ? 19.050 -7.958 -16.825 1.00 85.06 101 LEU A C 1
ATOM 812 O O . LEU A 1 101 ? 19.948 -8.203 -17.608 1.00 85.06 101 LEU A O 1
ATOM 816 N N . ALA A 1 102 ? 18.274 -6.878 -16.956 1.00 81.88 102 ALA A N 1
ATOM 817 C CA . ALA A 1 102 ? 18.221 -6.046 -18.167 1.00 81.88 102 ALA A CA 1
ATOM 818 C C . ALA A 1 102 ? 19.578 -5.606 -18.766 1.00 81.88 102 ALA A C 1
ATOM 820 O O . ALA A 1 102 ? 19.682 -5.627 -19.995 1.00 81.88 102 ALA A O 1
ATOM 821 N N . PRO A 1 103 ? 20.615 -5.250 -17.979 1.00 81.94 103 PRO A N 1
ATOM 822 C CA . PRO A 1 103 ? 21.927 -4.876 -18.512 1.00 81.94 103 PRO A CA 1
ATOM 823 C C . PRO A 1 103 ? 22.708 -6.026 -19.170 1.00 81.94 103 PRO A C 1
ATOM 825 O O . PRO A 1 103 ? 23.686 -5.767 -19.870 1.00 81.94 103 PRO A O 1
ATOM 828 N N . LEU A 1 104 ? 22.326 -7.285 -18.933 1.00 83.06 104 LEU A N 1
ATOM 829 C CA . LEU A 1 104 ? 23.032 -8.455 -19.454 1.00 83.06 104 LEU A CA 1
ATOM 830 C C . LEU A 1 104 ? 22.773 -8.654 -20.962 1.00 83.06 104 LEU A C 1
ATOM 832 O O . LEU A 1 104 ? 21.676 -8.380 -21.459 1.00 83.06 104 LEU A O 1
ATOM 836 N N . PRO A 1 105 ? 23.749 -9.174 -21.724 1.00 76.06 105 PRO A N 1
ATOM 837 C CA . PRO A 1 105 ? 23.520 -9.545 -23.117 1.00 76.06 105 PRO A CA 1
ATOM 838 C C . PRO A 1 105 ? 22.467 -10.667 -23.215 1.00 76.06 105 PRO A C 1
ATOM 840 O O . PRO A 1 105 ? 22.490 -11.618 -22.440 1.00 76.06 105 PRO A O 1
ATOM 843 N N . GLY A 1 106 ? 21.537 -10.568 -24.174 1.00 73.62 106 GLY A N 1
ATOM 844 C CA . GLY A 1 106 ? 20.489 -11.581 -24.416 1.00 73.62 106 GLY A CA 1
ATOM 845 C C . GLY A 1 106 ? 19.154 -11.350 -23.690 1.00 73.62 106 GLY A C 1
ATOM 846 O O . GLY A 1 106 ? 18.175 -12.045 -23.957 1.00 73.62 106 GLY A O 1
ATOM 847 N N . THR A 1 107 ? 19.055 -10.326 -22.844 1.00 76.06 107 THR A N 1
ATOM 848 C CA . THR A 1 107 ? 17.838 -9.985 -22.076 1.00 76.06 107 THR A CA 1
ATOM 849 C C . THR A 1 107 ? 16.654 -9.551 -22.923 1.00 76.06 107 THR A C 1
ATOM 851 O O . THR A 1 107 ? 15.512 -9.649 -22.477 1.00 76.06 107 THR A O 1
ATOM 854 N N . ILE A 1 108 ? 16.905 -9.148 -24.170 1.00 72.88 108 ILE A N 1
ATOM 855 C CA . ILE A 1 108 ? 15.875 -8.872 -25.178 1.00 72.88 108 ILE A CA 1
ATOM 856 C C . ILE A 1 108 ? 14.924 -10.074 -25.335 1.00 72.88 108 ILE A C 1
ATOM 858 O O . ILE A 1 108 ? 13.735 -9.871 -25.564 1.00 72.88 108 ILE A O 1
ATOM 862 N N . LEU A 1 109 ? 15.412 -11.309 -25.144 1.00 77.94 109 LEU A N 1
ATOM 863 C CA . LEU A 1 109 ? 14.592 -12.527 -25.199 1.00 77.94 109 LEU A CA 1
ATOM 864 C C . LEU A 1 109 ? 13.690 -12.708 -23.967 1.00 77.94 109 LEU A C 1
ATOM 866 O O . LEU A 1 109 ? 12.632 -13.321 -24.066 1.00 77.94 109 LEU A O 1
ATOM 870 N N . ILE A 1 110 ? 14.091 -12.166 -22.815 1.00 80.25 110 ILE A N 1
ATOM 871 C CA . ILE A 1 110 ? 13.375 -12.291 -21.533 1.00 80.25 110 ILE A CA 1
ATOM 872 C C . ILE A 1 110 ? 12.397 -11.122 -21.337 1.00 80.25 110 ILE A C 1
ATOM 874 O O . ILE A 1 110 ? 11.385 -11.265 -20.656 1.00 80.25 110 ILE A O 1
ATOM 878 N N . LEU A 1 111 ? 12.640 -9.975 -21.981 1.00 79.56 111 LEU A N 1
ATOM 879 C CA . LEU A 1 111 ? 11.798 -8.781 -21.881 1.00 79.56 111 LEU A CA 1
ATOM 880 C C . LEU A 1 111 ? 10.295 -9.055 -22.124 1.00 79.56 111 LEU A C 1
ATOM 882 O O . LEU A 1 111 ? 9.488 -8.563 -21.332 1.00 79.56 111 LEU A O 1
ATOM 886 N N . PRO A 1 112 ? 9.876 -9.865 -23.123 1.00 82.75 112 PRO A N 1
ATOM 887 C CA . PRO A 1 112 ? 8.466 -10.220 -23.298 1.00 82.75 112 PRO A CA 1
ATOM 888 C C . PRO A 1 112 ? 7.850 -10.919 -22.079 1.00 82.75 112 PRO A C 1
ATOM 890 O O . PRO A 1 112 ? 6.685 -10.682 -21.775 1.00 82.75 112 PRO A O 1
ATOM 893 N N . ILE A 1 113 ? 8.622 -11.729 -21.345 1.00 85.38 113 ILE A N 1
ATOM 894 C CA . ILE A 1 113 ? 8.158 -12.433 -20.139 1.00 85.38 113 ILE A CA 1
ATOM 895 C C . ILE A 1 113 ? 7.830 -11.427 -19.031 1.00 85.38 113 ILE A C 1
ATOM 897 O O . ILE A 1 113 ? 6.789 -11.541 -18.385 1.00 85.38 113 ILE A O 1
ATOM 901 N N . PHE A 1 114 ? 8.662 -10.398 -18.842 1.00 85.62 114 PHE A N 1
ATOM 902 C CA . PHE A 1 114 ? 8.389 -9.352 -17.849 1.00 85.62 114 PHE A CA 1
ATOM 903 C C . PHE A 1 114 ? 7.091 -8.596 -18.151 1.00 85.62 114 PHE A C 1
ATOM 905 O O . PHE A 1 114 ? 6.308 -8.331 -17.239 1.00 85.62 114 PHE A O 1
ATOM 912 N N . PHE A 1 115 ? 6.826 -8.306 -19.428 1.00 84.50 115 PHE A N 1
ATOM 913 C CA . PHE A 1 115 ? 5.579 -7.666 -19.855 1.00 84.50 115 PHE A CA 1
ATOM 914 C C . PHE A 1 115 ? 4.369 -8.612 -19.865 1.00 84.50 115 PHE A C 1
ATOM 916 O O . PHE A 1 115 ? 3.244 -8.133 -19.742 1.00 84.50 115 PHE A O 1
ATOM 923 N N . ALA A 1 116 ? 4.576 -9.929 -19.969 1.00 85.38 116 ALA A N 1
ATOM 924 C CA . ALA A 1 116 ? 3.515 -10.929 -19.834 1.00 85.38 116 ALA A CA 1
ATOM 925 C C . ALA A 1 116 ? 3.043 -11.085 -18.376 1.00 85.38 116 ALA A C 1
ATOM 927 O O . ALA A 1 116 ? 1.863 -11.336 -18.134 1.00 85.38 116 ALA A O 1
ATOM 928 N N . PHE A 1 117 ? 3.935 -10.870 -17.400 1.00 86.94 117 PHE A N 1
ATOM 929 C CA . PHE A 1 117 ? 3.632 -10.946 -15.965 1.00 86.94 117 PHE A CA 1
ATOM 930 C C . PHE A 1 117 ? 3.917 -9.619 -15.233 1.00 86.94 117 PHE A C 1
ATOM 932 O O . PHE A 1 117 ? 4.716 -9.575 -14.289 1.00 86.94 117 PHE A O 1
ATOM 939 N N . PRO A 1 118 ? 3.234 -8.519 -15.609 1.00 84.38 118 PRO A N 1
ATOM 940 C CA . PRO A 1 118 ? 3.581 -7.172 -15.164 1.00 84.38 118 PRO A CA 1
ATOM 941 C C . PRO A 1 118 ? 3.420 -6.977 -13.653 1.00 84.38 118 PRO A C 1
ATOM 943 O O . PRO A 1 118 ? 4.198 -6.253 -13.052 1.00 84.38 118 PRO A O 1
ATOM 946 N N . ARG A 1 119 ? 2.468 -7.657 -13.002 1.00 83.75 119 ARG A N 1
ATOM 947 C CA . ARG A 1 119 ? 2.267 -7.557 -11.543 1.00 83.75 119 ARG A CA 1
ATOM 948 C C . ARG A 1 119 ? 3.394 -8.175 -10.712 1.00 83.75 119 ARG A C 1
ATOM 950 O O . ARG A 1 119 ? 3.522 -7.851 -9.535 1.00 83.75 119 ARG A O 1
ATOM 957 N N . VAL A 1 120 ? 4.154 -9.098 -11.300 1.00 83.44 120 VAL A N 1
ATOM 958 C CA . VAL A 1 120 ? 5.224 -9.824 -10.604 1.00 83.44 120 VAL A CA 1
ATOM 959 C C . VAL A 1 120 ? 6.538 -9.059 -10.717 1.00 83.44 120 VAL A C 1
ATOM 961 O O . VAL A 1 120 ? 7.219 -8.870 -9.714 1.00 83.44 120 VAL A O 1
ATOM 964 N N . PHE A 1 121 ? 6.866 -8.601 -11.928 1.00 83.50 121 PHE A N 1
ATOM 965 C CA . PHE A 1 121 ? 8.191 -8.069 -12.256 1.00 83.50 121 PHE A CA 1
ATOM 966 C C . PHE A 1 121 ? 8.246 -6.551 -12.424 1.00 83.50 121 PHE A C 1
ATOM 968 O O . PHE A 1 121 ? 9.332 -5.979 -12.451 1.00 83.50 121 PHE A O 1
ATOM 975 N N . LEU A 1 122 ? 7.103 -5.885 -12.589 1.00 87.38 122 LEU A N 1
ATOM 976 C CA . LEU A 1 122 ? 7.050 -4.473 -12.942 1.00 87.38 122 LEU A CA 1
ATOM 977 C C . LEU A 1 122 ? 6.271 -3.681 -11.888 1.00 87.38 122 LEU A C 1
ATOM 979 O O . LEU A 1 122 ? 5.310 -4.167 -11.290 1.00 87.38 122 LEU A O 1
ATOM 983 N N . SER A 1 123 ? 6.686 -2.436 -11.666 1.00 87.88 123 SER A N 1
ATOM 984 C CA . SER A 1 123 ? 5.889 -1.463 -10.920 1.00 87.88 123 SER A CA 1
ATOM 985 C C . SER A 1 123 ? 4.978 -0.678 -11.859 1.00 87.88 123 SER A C 1
ATOM 987 O O . SER A 1 123 ? 5.083 -0.761 -13.087 1.00 87.88 123 SER A O 1
ATOM 989 N N . ARG A 1 124 ? 4.120 0.157 -11.269 1.00 87.56 124 ARG A N 1
ATOM 990 C CA . ARG A 1 124 ? 3.201 1.040 -11.996 1.00 87.56 124 ARG A CA 1
ATOM 991 C C . ARG A 1 124 ? 3.904 1.944 -13.019 1.00 87.56 124 ARG A C 1
ATOM 993 O O . ARG A 1 124 ? 3.304 2.287 -14.031 1.00 87.56 124 ARG A O 1
ATOM 1000 N N . ALA A 1 125 ? 5.178 2.288 -12.803 1.00 86.81 125 ALA A N 1
ATOM 1001 C CA . ALA A 1 125 ? 5.964 3.128 -13.714 1.00 86.81 125 ALA A CA 1
ATOM 1002 C C . ALA A 1 125 ? 6.155 2.519 -15.119 1.00 86.81 125 ALA A C 1
ATOM 1004 O O . ALA A 1 125 ? 6.465 3.237 -16.070 1.00 86.81 125 ALA A O 1
ATOM 1005 N N . PHE A 1 126 ? 5.963 1.204 -15.254 1.00 88.75 126 PHE A N 1
ATOM 1006 C CA . PHE A 1 126 ? 6.125 0.454 -16.501 1.00 88.75 126 PHE A CA 1
ATOM 1007 C C . PHE A 1 126 ? 4.795 0.146 -17.198 1.00 88.75 126 PHE A C 1
ATOM 1009 O O . PHE A 1 126 ? 4.790 -0.500 -18.247 1.00 88.75 126 PHE A O 1
ATOM 1016 N N . TRP A 1 127 ? 3.668 0.550 -16.612 1.00 89.38 127 TRP A N 1
ATOM 1017 C CA . TRP A 1 127 ? 2.343 0.209 -17.118 1.00 89.38 127 TRP A CA 1
ATOM 1018 C C . TRP A 1 127 ? 1.759 1.351 -17.943 1.00 89.38 127 TRP A C 1
ATOM 1020 O O . TRP A 1 127 ? 1.975 2.535 -17.680 1.00 89.38 127 TRP A O 1
ATOM 1030 N N . THR A 1 128 ? 0.983 0.981 -18.955 1.00 88.94 128 THR A N 1
ATOM 1031 C CA . THR A 1 128 ? 0.120 1.931 -19.664 1.00 88.94 128 THR A CA 1
ATOM 1032 C C . THR A 1 128 ? -1.048 2.372 -18.770 1.00 88.94 128 THR A C 1
ATOM 1034 O O . THR A 1 128 ? -1.398 1.655 -17.828 1.00 88.94 128 THR A O 1
ATOM 1037 N N . PRO A 1 129 ? -1.686 3.525 -19.044 1.00 87.75 129 PRO A N 1
ATOM 1038 C CA . PRO A 1 129 ? -2.864 3.966 -18.293 1.00 87.75 129 PRO A CA 1
ATOM 1039 C C . PRO A 1 129 ? -4.000 2.930 -18.281 1.00 87.75 129 PRO A C 1
ATOM 1041 O O . PRO A 1 129 ? -4.560 2.662 -17.221 1.00 87.75 129 PRO A O 1
ATOM 1044 N N . GLU A 1 130 ? -4.258 2.285 -19.421 1.00 89.25 130 GLU A N 1
ATOM 1045 C CA . GLU A 1 130 ? -5.253 1.209 -19.568 1.00 89.25 130 GLU A CA 1
ATOM 1046 C C . GLU A 1 130 ? -4.899 -0.019 -18.716 1.00 89.25 130 GLU A C 1
ATOM 1048 O O . GLU A 1 130 ? -5.747 -0.604 -18.040 1.00 89.25 130 GLU A O 1
ATOM 1053 N N . GLN A 1 131 ? -3.617 -0.407 -18.701 1.00 90.31 131 GLN A N 1
ATOM 1054 C CA . GLN A 1 131 ? -3.145 -1.486 -17.835 1.00 90.31 131 GLN A CA 1
ATOM 1055 C C . GLN A 1 131 ? -3.285 -1.124 -16.362 1.00 90.31 131 GLN A C 1
ATOM 1057 O O . GLN A 1 131 ? -3.657 -1.997 -15.587 1.00 90.31 131 GLN A O 1
ATOM 1062 N N . CYS A 1 132 ? -3.009 0.126 -15.976 1.00 91.12 132 CYS A N 1
ATOM 1063 C CA . CYS A 1 132 ? -3.206 0.578 -14.601 1.00 91.12 132 CYS A CA 1
ATOM 1064 C C . CYS A 1 132 ? -4.664 0.397 -14.192 1.00 91.12 132 CYS A C 1
ATOM 1066 O O . CYS A 1 132 ? -4.920 -0.276 -13.207 1.00 91.12 132 CYS A O 1
ATOM 1068 N N . GLU A 1 133 ? -5.607 0.893 -14.990 1.00 91.25 133 GLU A N 1
ATOM 1069 C CA . GLU A 1 133 ? -7.038 0.729 -14.730 1.00 91.25 133 GLU A CA 1
ATOM 1070 C C . GLU A 1 133 ? -7.450 -0.740 -14.604 1.00 91.25 133 GLU A C 1
ATOM 1072 O O . GLU A 1 133 ? -8.009 -1.148 -13.586 1.00 91.25 133 GLU A O 1
ATOM 1077 N N . SER A 1 134 ? -7.106 -1.572 -15.590 1.00 91.56 134 SER A N 1
ATOM 1078 C CA . SER A 1 134 ? -7.447 -3.000 -15.576 1.00 91.56 134 SER A CA 1
ATOM 1079 C C . SER A 1 134 ? -6.813 -3.744 -14.396 1.00 91.56 134 SER A C 1
ATOM 1081 O O . SER A 1 134 ? -7.417 -4.642 -13.807 1.00 91.56 134 SER A O 1
ATOM 1083 N N . ILE A 1 135 ? -5.571 -3.403 -14.042 1.00 90.56 135 ILE A N 1
ATOM 1084 C CA . ILE A 1 135 ? -4.857 -4.043 -12.939 1.00 90.56 135 ILE A CA 1
ATOM 1085 C C . ILE A 1 135 ? -5.412 -3.574 -11.597 1.00 90.56 135 ILE A C 1
ATOM 1087 O O . ILE A 1 135 ? -5.650 -4.423 -10.741 1.00 90.56 135 ILE A O 1
ATOM 1091 N N . ASP A 1 136 ? -5.617 -2.279 -11.416 1.00 90.75 136 ASP A N 1
ATOM 1092 C CA . ASP A 1 136 ? -6.071 -1.688 -10.163 1.00 90.75 136 ASP A CA 1
ATOM 1093 C C . ASP A 1 136 ? -7.490 -2.148 -9.829 1.00 90.75 136 ASP A C 1
ATOM 1095 O O . ASP A 1 136 ? -7.718 -2.654 -8.734 1.00 90.75 136 ASP A O 1
ATOM 1099 N N . THR A 1 137 ? -8.416 -2.086 -10.792 1.00 89.31 137 THR A N 1
ATOM 1100 C CA . THR A 1 137 ? -9.806 -2.550 -10.621 1.00 89.31 137 THR A CA 1
ATOM 1101 C C . THR A 1 137 ? -9.869 -4.026 -10.232 1.00 89.31 137 THR A C 1
ATOM 1103 O O . THR A 1 137 ? -10.532 -4.391 -9.264 1.00 89.31 137 THR A O 1
ATOM 1106 N N . LYS A 1 138 ? -9.105 -4.891 -10.912 1.00 89.81 138 LYS A N 1
ATOM 1107 C CA . LYS A 1 138 ? -9.008 -6.319 -10.566 1.00 89.81 138 LYS A CA 1
ATOM 1108 C C . LYS A 1 138 ? -8.351 -6.558 -9.206 1.00 89.81 138 LYS A C 1
ATOM 1110 O O . LYS A 1 138 ? -8.716 -7.504 -8.516 1.00 89.81 138 LYS A O 1
ATOM 1115 N N . ALA A 1 139 ? -7.329 -5.777 -8.849 1.00 86.81 139 ALA A N 1
ATOM 1116 C CA . ALA A 1 139 ? -6.673 -5.893 -7.547 1.00 86.81 139 ALA A CA 1
ATOM 1117 C C . ALA A 1 139 ? -7.639 -5.501 -6.424 1.00 86.81 139 ALA A C 1
ATOM 1119 O O . ALA A 1 139 ? -7.745 -6.216 -5.432 1.00 86.81 139 ALA A O 1
ATOM 1120 N N . LEU A 1 140 ? -8.399 -4.426 -6.626 1.00 85.75 140 LEU A N 1
ATOM 1121 C CA . LEU A 1 140 ? -9.421 -3.957 -5.706 1.00 85.75 140 LEU A CA 1
ATOM 1122 C C . LEU A 1 140 ? -10.548 -4.984 -5.546 1.00 85.75 140 LEU A C 1
ATOM 1124 O O . LEU A 1 140 ? -10.826 -5.411 -4.432 1.00 85.75 140 LEU A O 1
ATOM 1128 N N . ALA A 1 141 ? -11.099 -5.491 -6.651 1.00 85.56 141 ALA A N 1
ATOM 1129 C CA . ALA A 1 141 ? -12.120 -6.540 -6.625 1.00 85.56 141 ALA A CA 1
ATOM 1130 C C . ALA A 1 141 ? -11.648 -7.809 -5.890 1.00 85.56 141 ALA A C 1
ATOM 1132 O O . ALA A 1 141 ? -12.414 -8.441 -5.169 1.00 85.56 141 ALA A O 1
ATOM 1133 N N . HIS A 1 142 ? -10.367 -8.172 -6.022 1.00 85.25 142 HIS A N 1
ATOM 1134 C CA . HIS A 1 142 ? -9.790 -9.292 -5.279 1.00 85.25 142 HIS A CA 1
ATOM 1135 C C . HIS A 1 142 ? -9.664 -9.003 -3.770 1.00 85.25 142 HIS A C 1
ATOM 1137 O O . HIS A 1 142 ? -9.886 -9.905 -2.961 1.00 85.25 142 HIS A O 1
ATOM 1143 N N . ARG A 1 143 ? -9.324 -7.766 -3.371 1.00 81.38 143 ARG A N 1
ATOM 1144 C CA . ARG A 1 143 ? -9.291 -7.343 -1.954 1.00 81.38 143 ARG A CA 1
ATOM 1145 C C . ARG A 1 143 ? -10.679 -7.412 -1.314 1.00 81.38 143 ARG A C 1
ATOM 1147 O O . ARG A 1 143 ? -10.795 -7.867 -0.180 1.00 81.38 143 ARG A O 1
ATOM 1154 N N . PHE A 1 144 ? -11.703 -7.022 -2.071 1.00 76.12 144 PHE A N 1
ATOM 1155 C CA . PHE A 1 144 ? -13.109 -6.981 -1.658 1.00 76.12 144 PHE A CA 1
ATOM 1156 C C . PHE A 1 144 ? -13.906 -8.235 -2.008 1.00 76.12 144 PHE A C 1
ATOM 1158 O O . PHE A 1 144 ? -15.133 -8.201 -2.027 1.00 76.12 144 PHE A O 1
ATOM 1165 N N . HIS A 1 145 ? -13.238 -9.357 -2.284 1.00 79.94 145 HIS A N 1
ATOM 1166 C CA . HIS A 1 145 ? -13.945 -10.599 -2.564 1.00 79.94 145 HIS A CA 1
ATOM 1167 C C . HIS A 1 145 ? -14.961 -10.883 -1.446 1.00 79.94 145 HIS A C 1
ATOM 1169 O O . HIS A 1 145 ? -14.582 -10.941 -0.272 1.00 79.94 145 HIS A O 1
ATOM 1175 N N . SER A 1 146 ? -16.231 -11.076 -1.815 1.00 65.00 146 SER A N 1
ATOM 1176 C CA . SER A 1 146 ? -17.380 -11.094 -0.895 1.00 65.00 146 SER A CA 1
ATOM 1177 C C . SER A 1 146 ? -17.168 -11.984 0.330 1.00 65.00 146 SER A C 1
ATOM 1179 O O . SER A 1 146 ? -17.477 -11.577 1.444 1.00 65.00 146 SER A O 1
ATOM 1181 N N . GLY A 1 147 ? -16.542 -13.152 0.150 1.00 73.88 147 GLY A N 1
ATOM 1182 C CA . GLY A 1 147 ? -16.230 -14.077 1.245 1.00 73.88 147 GLY A CA 1
ATOM 1183 C C . GLY A 1 147 ? -15.240 -13.558 2.302 1.00 73.88 147 GLY A C 1
ATOM 1184 O O . GLY A 1 147 ? -15.278 -14.014 3.439 1.00 73.88 147 GLY A O 1
ATOM 1185 N N . VAL A 1 148 ? -14.343 -12.622 1.965 1.00 76.31 148 VAL A N 1
ATOM 1186 C CA . VAL A 1 148 ? -13.426 -12.009 2.946 1.00 76.31 148 VAL A CA 1
ATOM 1187 C C . VAL A 1 148 ? -14.160 -10.940 3.749 1.00 76.31 148 VAL A C 1
ATOM 1189 O O . VAL A 1 148 ? -14.057 -10.935 4.972 1.00 76.31 148 VAL A O 1
ATOM 1192 N N . GLN A 1 149 ? -14.918 -10.068 3.082 1.00 76.50 149 GLN A N 1
ATOM 1193 C CA . GLN A 1 149 ? -15.669 -9.003 3.747 1.00 76.50 149 GLN A CA 1
ATOM 1194 C C . GLN A 1 149 ? -16.764 -9.569 4.656 1.00 76.50 149 GLN A C 1
ATOM 1196 O O . GLN A 1 149 ? -16.856 -9.163 5.812 1.00 76.50 149 GLN A O 1
ATOM 1201 N N . SER A 1 150 ? -17.544 -10.542 4.172 1.00 79.38 150 SER A N 1
ATOM 1202 C CA . SER A 1 150 ? -18.590 -11.183 4.974 1.00 79.38 150 SER A CA 1
ATOM 1203 C C . SER A 1 150 ? -18.008 -11.872 6.206 1.00 79.38 150 SER A C 1
ATOM 1205 O O . SER A 1 150 ? -18.502 -11.667 7.310 1.00 79.38 150 SER A O 1
ATOM 1207 N N . SER A 1 151 ? -16.899 -12.600 6.043 1.00 83.31 151 SER A N 1
ATOM 1208 C CA . SER A 1 151 ? -16.214 -13.264 7.154 1.00 83.31 151 SER A CA 1
ATOM 1209 C C . SER A 1 151 ? -15.656 -12.267 8.175 1.00 83.31 151 SER A C 1
ATOM 1211 O O . SER A 1 151 ? -15.766 -12.497 9.377 1.00 83.31 151 SER A O 1
ATOM 1213 N N . LEU A 1 152 ? -15.083 -11.144 7.727 1.00 84.81 152 LEU A N 1
ATOM 1214 C CA . LEU A 1 152 ? -14.590 -10.097 8.627 1.00 84.81 152 LEU A CA 1
ATOM 1215 C C . LEU A 1 152 ? -15.727 -9.453 9.428 1.00 84.81 152 LEU A C 1
ATOM 1217 O O . LEU A 1 152 ? -15.570 -9.257 10.634 1.00 84.81 152 LEU A O 1
ATOM 1221 N N . LEU A 1 153 ? -16.853 -9.150 8.776 1.00 84.38 153 LEU A N 1
ATOM 1222 C CA . LEU A 1 153 ? -18.029 -8.571 9.425 1.00 84.38 153 LEU A CA 1
ATOM 1223 C C . LEU A 1 153 ? -18.654 -9.544 10.428 1.00 84.38 153 LEU A C 1
ATOM 1225 O O . LEU A 1 153 ? -18.877 -9.163 11.573 1.00 84.38 153 LEU A O 1
ATOM 1229 N N . GLU A 1 154 ? -18.858 -10.806 10.047 1.00 85.12 154 GLU A N 1
ATOM 1230 C CA . GLU A 1 154 ? -19.389 -11.850 10.933 1.00 85.12 154 GLU A CA 1
ATOM 1231 C C . GLU A 1 154 ? -18.515 -12.018 12.185 1.00 85.12 154 GLU A C 1
ATOM 1233 O O . GLU A 1 154 ? -19.008 -12.025 13.313 1.00 85.12 154 GLU A O 1
ATOM 1238 N N . GLN A 1 155 ? -17.191 -12.058 12.010 1.00 86.12 155 GLN A N 1
ATOM 1239 C CA . GLN A 1 155 ? -16.256 -12.139 13.131 1.00 86.12 155 GLN A CA 1
ATOM 1240 C C . GLN A 1 155 ? -16.292 -10.901 14.033 1.00 86.12 155 GLN A C 1
ATOM 1242 O O . GLN A 1 155 ? -16.145 -11.036 15.248 1.00 86.12 155 GLN A O 1
ATOM 1247 N N . LEU A 1 156 ? -16.488 -9.704 13.470 1.00 85.50 156 LEU A N 1
ATOM 1248 C CA . LEU A 1 156 ? -16.647 -8.479 14.258 1.00 85.50 156 LEU A CA 1
ATOM 1249 C C . LEU A 1 156 ? -17.967 -8.464 15.028 1.00 85.50 156 LEU A C 1
ATOM 1251 O O . LEU A 1 156 ? -17.962 -8.062 16.193 1.00 85.50 156 LEU A O 1
ATOM 1255 N N . HIS A 1 157 ? -19.063 -8.937 14.429 1.00 86.81 157 HIS A N 1
ATOM 1256 C CA . HIS A 1 157 ? -20.345 -9.105 15.115 1.00 86.81 157 HIS A CA 1
ATOM 1257 C C . HIS A 1 157 ? -20.198 -10.047 16.313 1.00 86.81 157 HIS A C 1
ATOM 1259 O O . HIS A 1 157 ? -20.451 -9.640 17.448 1.00 86.81 157 HIS A O 1
ATOM 1265 N N . LEU A 1 158 ? -19.655 -11.248 16.089 1.00 87.94 158 LEU A N 1
ATOM 1266 C CA . LEU A 1 158 ? -19.420 -12.236 17.145 1.00 87.94 158 LEU A CA 1
ATOM 1267 C C . LEU A 1 158 ? -18.506 -11.696 18.256 1.00 87.94 158 LEU A C 1
ATOM 1269 O O . LEU A 1 158 ? -18.787 -11.878 19.444 1.00 87.94 158 LEU A O 1
ATOM 1273 N N . ALA A 1 159 ? -17.422 -11.001 17.895 1.00 86.94 159 ALA A N 1
ATOM 1274 C CA . ALA A 1 159 ? -16.509 -10.398 18.865 1.00 86.94 159 ALA A CA 1
ATOM 1275 C C . ALA A 1 159 ? -17.182 -9.291 19.693 1.00 86.94 159 ALA A C 1
ATOM 1277 O O . ALA A 1 159 ? -16.900 -9.154 20.888 1.00 86.94 159 ALA A O 1
ATOM 1278 N N . THR A 1 160 ? -18.076 -8.516 19.076 1.00 89.12 160 THR A N 1
ATOM 1279 C CA . THR A 1 160 ? -18.826 -7.436 19.731 1.00 89.12 160 THR A CA 1
ATOM 1280 C C . THR A 1 160 ? -19.853 -8.000 20.705 1.00 89.12 160 THR A C 1
ATOM 1282 O O . THR A 1 160 ? -19.858 -7.597 21.868 1.00 89.12 160 THR A O 1
ATOM 1285 N N . GLU A 1 161 ? -20.651 -8.981 20.281 1.00 89.25 161 GLU A N 1
ATOM 1286 C CA . GLU A 1 161 ? -21.655 -9.649 21.119 1.00 89.25 161 GLU A CA 1
ATOM 1287 C C . GLU A 1 161 ? -21.013 -10.350 22.317 1.00 89.25 161 GLU A C 1
ATOM 1289 O O . GLU A 1 161 ? -21.386 -10.099 23.464 1.00 89.25 161 GLU A O 1
ATOM 1294 N N . THR A 1 162 ? -19.959 -11.134 22.072 1.00 89.00 162 THR A N 1
ATOM 1295 C CA . THR A 1 162 ? -19.201 -11.810 23.136 1.00 89.00 162 THR A CA 1
ATOM 1296 C C . THR A 1 162 ? -18.637 -10.805 24.145 1.00 89.00 162 THR A C 1
ATOM 1298 O O . THR A 1 162 ? -18.639 -11.047 25.353 1.00 89.00 162 THR A O 1
ATOM 1301 N N . SER A 1 163 ? -18.166 -9.649 23.666 1.00 86.75 163 SER A N 1
ATOM 1302 C CA . SER A 1 163 ? -17.633 -8.593 24.533 1.00 86.75 163 SER A CA 1
ATOM 1303 C C . SER A 1 163 ? -18.720 -7.869 25.326 1.00 86.75 163 SER A C 1
ATOM 1305 O O . SER A 1 163 ? -18.456 -7.453 26.453 1.00 86.75 163 SER A O 1
ATOM 1307 N N . LEU A 1 164 ? -19.928 -7.731 24.775 1.00 87.19 164 LEU A N 1
ATOM 1308 C CA . LEU A 1 164 ? -21.069 -7.103 25.444 1.00 87.19 164 LEU A CA 1
ATOM 1309 C C . LEU A 1 164 ? -21.624 -7.985 26.572 1.00 87.19 164 LEU A C 1
ATOM 1311 O O . LEU A 1 164 ? -22.023 -7.468 27.614 1.00 87.19 164 LEU A O 1
ATOM 1315 N N . SER A 1 165 ? -21.603 -9.308 26.386 1.00 84.88 165 SER A N 1
ATOM 1316 C CA . SER A 1 165 ? -22.014 -10.293 27.395 1.00 84.88 165 SER A CA 1
ATOM 1317 C C . SER A 1 165 ? -20.975 -10.514 28.502 1.00 84.88 165 SER A C 1
ATOM 1319 O O . SER A 1 165 ? -21.284 -11.117 29.529 1.00 84.88 165 SER A O 1
ATOM 1321 N N . SER A 1 166 ? -19.740 -10.039 28.323 1.00 81.50 166 SER A N 1
ATOM 1322 C CA . SER A 1 166 ? -18.667 -10.206 29.303 1.00 81.50 166 SER A CA 1
ATOM 1323 C C . SER A 1 166 ? -18.797 -9.206 30.459 1.00 81.50 166 SER A C 1
ATOM 1325 O O . SER A 1 166 ? -18.708 -7.989 30.277 1.00 81.50 166 SER A O 1
ATOM 1327 N N . ALA A 1 167 ? -18.958 -9.718 31.682 1.00 61.88 167 ALA A N 1
ATOM 1328 C CA . ALA A 1 167 ? -18.919 -8.913 32.898 1.00 61.88 167 ALA A CA 1
ATOM 1329 C C . ALA A 1 167 ? -17.468 -8.487 33.194 1.00 61.88 167 ALA A C 1
ATOM 1331 O O . ALA A 1 167 ? -16.651 -9.296 33.626 1.00 61.88 167 ALA A O 1
ATOM 1332 N N . GLY A 1 168 ? -17.123 -7.221 32.942 1.00 78.69 168 GLY A N 1
ATOM 1333 C CA . GLY A 1 168 ? -15.781 -6.709 33.257 1.00 78.69 168 GLY A CA 1
ATOM 1334 C C . GLY A 1 168 ? -15.364 -5.402 32.583 1.00 78.69 168 GLY A C 1
ATOM 1335 O O . GLY A 1 168 ? -14.306 -4.864 32.911 1.00 78.69 168 GLY A O 1
ATOM 1336 N N . TYR A 1 169 ? -16.160 -4.865 31.655 1.00 82.56 169 TYR A N 1
ATOM 1337 C CA . TYR A 1 169 ? -15.844 -3.607 30.976 1.00 82.56 169 TYR A CA 1
ATOM 1338 C C . TYR A 1 169 ? -16.443 -2.386 31.677 1.00 82.56 169 TYR A C 1
ATOM 1340 O O . TYR A 1 169 ? -17.533 -2.433 32.244 1.00 82.56 169 TYR A O 1
ATOM 1348 N N . SER A 1 170 ? -15.727 -1.262 31.611 1.00 84.00 170 SER A N 1
ATOM 1349 C CA . SER A 1 170 ? -16.227 0.015 32.112 1.00 84.00 170 SER A CA 1
ATOM 1350 C C . SER A 1 170 ? -17.411 0.509 31.269 1.00 84.00 170 SER A C 1
ATOM 1352 O O . SER A 1 170 ? -17.495 0.247 30.067 1.00 84.00 170 SER A O 1
ATOM 1354 N N . GLN A 1 171 ? -18.309 1.279 31.888 1.00 84.19 171 GLN A N 1
ATOM 1355 C CA . GLN A 1 171 ? -19.467 1.893 31.222 1.00 84.19 171 GLN A CA 1
ATOM 1356 C C . GLN A 1 171 ? -19.159 2.595 29.879 1.00 84.19 171 GLN A C 1
ATOM 1358 O O . GLN A 1 171 ? -19.904 2.363 28.926 1.00 84.19 171 GLN A O 1
ATOM 1363 N N . PRO A 1 172 ? -18.081 3.397 29.719 1.00 84.38 172 PRO A N 1
ATOM 1364 C CA . PRO A 1 172 ? -17.780 4.017 28.424 1.00 84.38 172 PRO A CA 1
ATOM 1365 C C . PRO A 1 172 ? -17.425 3.001 27.329 1.00 84.38 172 PRO A C 1
ATOM 1367 O O . PRO A 1 172 ? -17.775 3.213 26.171 1.00 84.38 172 PRO A O 1
ATOM 1370 N N . VAL A 1 173 ? -16.781 1.882 27.677 1.00 85.38 173 VAL A N 1
ATOM 1371 C CA . VAL A 1 173 ? -16.430 0.827 26.713 1.00 85.38 173 VAL A CA 1
ATOM 1372 C C . VAL A 1 173 ? -17.675 0.043 26.295 1.00 85.38 173 VAL A C 1
ATOM 1374 O O . VAL A 1 173 ? -17.861 -0.226 25.110 1.00 85.38 173 VAL A O 1
ATOM 1377 N N . LEU A 1 174 ? -18.573 -0.252 27.237 1.00 87.12 174 LEU A N 1
ATOM 1378 C CA . LEU A 1 174 ? -19.859 -0.886 26.931 1.00 87.12 174 LEU A CA 1
ATOM 1379 C C . LEU A 1 174 ? -20.730 0.002 26.033 1.00 87.12 174 LEU A C 1
ATOM 1381 O O . LEU A 1 174 ? -21.331 -0.496 25.085 1.00 87.12 174 LEU A O 1
ATOM 1385 N N . ARG A 1 175 ? -20.756 1.319 26.280 1.00 89.69 175 ARG A N 1
ATOM 1386 C CA . ARG A 1 175 ? -21.432 2.278 25.394 1.00 89.69 175 ARG A CA 1
ATOM 1387 C C . ARG A 1 175 ? -20.822 2.268 23.994 1.00 89.69 175 ARG A C 1
ATOM 1389 O O . ARG A 1 175 ? -21.567 2.147 23.032 1.00 89.69 175 ARG A O 1
ATOM 1396 N N . SER A 1 176 ? -19.491 2.309 23.885 1.00 89.19 176 SER A N 1
ATOM 1397 C CA . SER A 1 176 ? -18.819 2.257 22.579 1.00 89.19 176 SER A CA 1
ATOM 1398 C C . SER A 1 176 ? -19.066 0.955 21.816 1.00 89.19 176 SER A C 1
ATOM 1400 O O . SER A 1 176 ? -19.109 0.975 20.594 1.00 89.19 176 SER A O 1
ATOM 1402 N N . LEU A 1 177 ? -19.249 -0.174 22.513 1.00 88.88 177 LEU A N 1
ATOM 1403 C CA . LEU A 1 177 ? -19.589 -1.455 21.887 1.00 88.88 177 LEU A CA 1
ATOM 1404 C C . LEU A 1 177 ? -21.020 -1.465 21.338 1.00 88.88 177 LEU A C 1
ATOM 1406 O O . LEU A 1 177 ? -21.246 -2.021 20.269 1.00 88.88 177 LEU A O 1
ATOM 1410 N N . LYS A 1 178 ? -21.973 -0.842 22.045 1.00 90.75 178 LYS A N 1
ATOM 1411 C CA . LYS A 1 178 ? -23.357 -0.688 21.564 1.00 90.75 178 LYS A CA 1
ATOM 1412 C C . LYS A 1 178 ? -23.421 0.209 20.330 1.00 90.75 178 LYS A C 1
ATOM 1414 O O . LYS A 1 178 ? -23.941 -0.216 19.310 1.00 90.75 178 LYS A O 1
ATOM 1419 N N . GLU A 1 179 ? -22.788 1.381 20.403 1.00 90.38 179 GLU A N 1
ATOM 1420 C CA . GLU A 1 179 ? -22.620 2.289 19.257 1.00 90.38 179 GLU A CA 1
ATOM 1421 C C . GLU A 1 179 ? -21.975 1.566 18.068 1.00 90.38 179 GLU A C 1
ATOM 1423 O O . GLU A 1 179 ? -22.399 1.705 16.925 1.00 90.38 179 GLU A O 1
ATOM 1428 N N . PHE A 1 180 ? -20.967 0.733 18.336 1.00 89.94 180 PHE A N 1
ATOM 1429 C CA . PHE A 1 180 ? -20.316 -0.043 17.293 1.00 89.94 180 PHE A CA 1
ATOM 1430 C C . PHE A 1 180 ? -21.235 -1.102 16.666 1.00 89.94 180 PHE A C 1
ATOM 1432 O O . PHE A 1 180 ? -21.220 -1.263 15.448 1.00 89.94 180 PHE A O 1
ATOM 1439 N N . ALA A 1 181 ? -22.062 -1.788 17.458 1.00 89.50 181 ALA A N 1
ATOM 1440 C CA . ALA A 1 181 ? -23.063 -2.717 16.936 1.00 89.50 181 ALA A CA 1
ATOM 1441 C C . ALA A 1 181 ? -24.085 -2.002 16.032 1.00 89.50 181 ALA A C 1
ATOM 1443 O O . ALA A 1 181 ? -24.429 -2.512 14.965 1.00 89.50 181 ALA A O 1
ATOM 1444 N N . ASP A 1 182 ? -24.505 -0.789 16.402 1.00 88.62 182 ASP A N 1
ATOM 1445 C CA . ASP A 1 182 ? -25.396 0.035 15.580 1.00 88.62 182 ASP A CA 1
ATOM 1446 C C . ASP A 1 182 ? -24.730 0.464 14.265 1.00 88.62 182 ASP A C 1
ATOM 1448 O O . ASP A 1 182 ? -25.376 0.469 13.213 1.00 88.62 182 ASP A O 1
ATOM 1452 N N . VAL A 1 183 ? -23.431 0.782 14.296 1.00 86.81 183 VAL A N 1
ATOM 1453 C CA . VAL A 1 183 ? -22.633 1.068 13.093 1.00 86.81 183 VAL A CA 1
ATOM 1454 C C . VAL A 1 183 ? -22.503 -0.173 12.204 1.00 86.81 183 VAL A C 1
ATOM 1456 O O . VAL A 1 183 ? -22.684 -0.069 10.994 1.00 86.81 183 VAL A O 1
ATOM 1459 N N . LEU A 1 184 ? -22.256 -1.359 12.766 1.00 84.94 184 LEU A N 1
ATOM 1460 C CA . LEU A 1 184 ? -22.200 -2.606 11.991 1.00 84.94 184 LEU A CA 1
ATOM 1461 C C . LEU A 1 184 ? -23.539 -2.931 11.309 1.00 84.94 184 LEU A C 1
ATOM 1463 O O . LEU A 1 184 ? -23.565 -3.347 10.147 1.00 84.94 184 LEU A O 1
ATOM 1467 N N . ASN A 1 185 ? -24.656 -2.681 11.994 1.00 84.50 185 ASN A N 1
ATOM 1468 C CA . ASN A 1 185 ? -25.993 -2.824 11.417 1.00 84.50 185 ASN A CA 1
ATOM 1469 C C . ASN A 1 185 ? -26.233 -1.819 10.279 1.00 84.50 185 ASN A C 1
ATOM 1471 O O . ASN A 1 185 ? -26.822 -2.179 9.262 1.00 84.50 185 ASN A O 1
ATOM 1475 N N . GLN A 1 186 ? -25.750 -0.579 10.415 1.00 83.00 186 GLN A N 1
ATOM 1476 C CA . GLN A 1 186 ? -25.797 0.422 9.343 1.00 83.00 186 GLN A CA 1
ATOM 1477 C C . GLN A 1 186 ? -24.971 -0.005 8.126 1.00 83.00 186 GLN A C 1
ATOM 1479 O O . GLN A 1 186 ? -25.474 0.078 7.007 1.00 83.00 186 GLN A O 1
ATOM 1484 N N . ILE A 1 187 ? -23.754 -0.519 8.341 1.00 79.75 187 ILE A N 1
ATOM 1485 C CA . ILE A 1 187 ? -22.888 -1.038 7.270 1.00 79.75 187 ILE A CA 1
ATOM 1486 C C . ILE A 1 187 ? -23.584 -2.188 6.542 1.00 79.75 187 ILE A C 1
ATOM 1488 O O . ILE A 1 187 ? -23.637 -2.185 5.320 1.00 79.75 187 ILE A O 1
ATOM 1492 N N . SER A 1 188 ? -24.185 -3.124 7.278 1.00 75.56 188 SER A N 1
ATOM 1493 C CA . SER A 1 188 ? -24.927 -4.253 6.695 1.00 75.56 188 SER A CA 1
ATOM 1494 C C . SER A 1 188 ? -26.150 -3.816 5.874 1.00 75.56 188 SER A C 1
ATOM 1496 O O . SER A 1 188 ? -26.591 -4.544 4.992 1.00 75.56 188 SER A O 1
ATOM 1498 N N . GLN A 1 189 ? -26.693 -2.627 6.158 1.00 76.50 189 GLN A N 1
ATOM 1499 C CA . GLN A 1 189 ? -27.822 -2.006 5.455 1.00 76.50 189 GLN A CA 1
ATOM 1500 C C . GLN A 1 189 ? -27.394 -0.966 4.405 1.00 76.50 189 GLN A C 1
ATOM 1502 O O . GLN A 1 189 ? -28.239 -0.188 3.961 1.00 76.50 189 GLN A O 1
ATOM 1507 N N . SER A 1 190 ? -26.109 -0.899 4.041 1.00 71.94 190 SER A N 1
ATOM 1508 C CA . SER A 1 190 ? -25.591 0.053 3.044 1.00 71.94 190 SER A CA 1
ATOM 1509 C C . SER A 1 190 ? -25.702 1.534 3.430 1.00 71.94 190 SER A C 1
ATOM 1511 O O . SER A 1 190 ? -25.709 2.401 2.558 1.00 71.94 190 SER A O 1
ATOM 1513 N N . LYS A 1 191 ? -25.826 1.867 4.720 1.00 73.19 191 LYS A N 1
ATOM 1514 C CA . LYS A 1 191 ? -25.999 3.262 5.162 1.00 73.19 191 LYS A CA 1
ATOM 1515 C C . LYS A 1 191 ? -24.645 3.956 5.391 1.00 73.19 191 LYS A C 1
ATOM 1517 O O . LYS A 1 191 ? -23.743 3.331 5.956 1.00 73.19 191 LYS A O 1
ATOM 1522 N N . PRO A 1 192 ? -24.491 5.240 5.002 1.00 70.00 192 PRO A N 1
ATOM 1523 C CA . PRO A 1 192 ? -23.254 5.996 5.202 1.00 70.00 192 PRO A CA 1
ATOM 1524 C C . PRO A 1 192 ? -22.969 6.224 6.695 1.00 70.00 192 PRO A C 1
ATOM 1526 O O . PRO A 1 192 ? -23.888 6.463 7.478 1.00 70.00 192 PRO A O 1
ATOM 1529 N N . ILE A 1 193 ? -21.692 6.165 7.092 1.00 75.69 193 ILE A N 1
ATOM 1530 C CA . ILE A 1 193 ? -21.270 6.395 8.481 1.00 75.69 193 ILE A CA 1
ATOM 1531 C C . ILE A 1 193 ? -21.090 7.897 8.668 1.00 75.69 193 ILE A C 1
ATOM 1533 O O . ILE A 1 193 ? -20.480 8.578 7.846 1.00 75.69 193 ILE A O 1
ATOM 1537 N N . THR A 1 194 ? -21.611 8.427 9.771 1.00 79.88 194 THR A N 1
ATOM 1538 C CA . THR A 1 194 ? -21.486 9.855 10.076 1.00 79.88 194 THR A CA 1
ATOM 1539 C C . THR A 1 194 ? -20.193 10.126 10.848 1.00 79.88 194 THR A C 1
ATOM 1541 O O . THR A 1 194 ? -19.858 9.394 11.779 1.00 79.88 194 THR A O 1
ATOM 1544 N N . LEU A 1 195 ? -19.504 11.235 10.545 1.00 80.19 195 LEU A N 1
ATOM 1545 C CA . LEU A 1 195 ? -18.261 11.654 11.224 1.00 80.19 195 LEU A CA 1
ATOM 1546 C C . LEU A 1 195 ? -18.370 11.665 12.763 1.00 80.19 195 LEU A C 1
ATOM 1548 O O . LEU A 1 195 ? -17.415 11.330 13.458 1.00 80.19 195 LEU A O 1
ATOM 1552 N N . ASN A 1 196 ? -19.546 11.991 13.299 1.00 84.06 196 ASN A N 1
ATOM 1553 C CA . ASN A 1 196 ? -19.805 12.068 14.741 1.00 84.06 196 ASN A CA 1
ATOM 1554 C C . ASN A 1 196 ? -19.840 10.698 15.443 1.00 84.06 196 ASN A C 1
ATOM 1556 O O . ASN A 1 196 ? -19.629 10.631 16.652 1.00 84.06 196 ASN A O 1
ATOM 1560 N N . GLN A 1 197 ? -20.084 9.609 14.706 1.00 83.25 197 GLN A N 1
ATOM 1561 C CA . GLN A 1 197 ? -20.088 8.246 15.253 1.00 83.25 197 GLN A CA 1
ATOM 1562 C C . GLN A 1 197 ? -18.658 7.720 15.460 1.00 83.25 197 GLN A C 1
ATOM 1564 O O . GLN A 1 197 ? -18.421 6.858 16.306 1.00 83.25 197 GLN A O 1
ATOM 1569 N N . VAL A 1 198 ? -17.679 8.267 14.729 1.00 83.44 198 VAL A N 1
ATOM 1570 C CA . VAL A 1 198 ? -16.284 7.809 14.763 1.00 83.44 198 VAL A CA 1
ATOM 1571 C C . VAL A 1 198 ? -15.669 7.917 16.165 1.00 83.44 198 VAL A C 1
ATOM 1573 O O . VAL A 1 198 ? -15.195 6.896 16.668 1.00 83.44 198 VAL A O 1
ATOM 1576 N N . PRO A 1 199 ? -15.714 9.069 16.867 1.00 86.19 199 PRO A N 1
ATOM 1577 C CA . PRO A 1 199 ? -15.193 9.162 18.231 1.00 86.19 199 PRO A CA 1
ATOM 1578 C C . PRO A 1 199 ? -15.852 8.192 19.217 1.00 86.19 199 PRO A C 1
ATOM 1580 O O . PRO A 1 199 ? -15.185 7.699 20.129 1.00 86.19 199 PRO A O 1
ATOM 1583 N N . ALA A 1 200 ? -17.144 7.902 19.028 1.00 86.94 200 ALA A N 1
ATOM 1584 C CA . ALA A 1 200 ? -17.927 7.061 19.928 1.00 86.94 200 ALA A CA 1
ATOM 1585 C C . ALA A 1 200 ? -17.477 5.591 19.906 1.00 86.94 200 ALA A C 1
ATOM 1587 O O . ALA A 1 200 ? -17.526 4.924 20.941 1.00 86.94 200 ALA A O 1
ATOM 1588 N N . VAL A 1 201 ? -16.967 5.099 18.769 1.00 87.00 201 VAL A N 1
ATOM 1589 C CA . VAL A 1 201 ? -16.536 3.697 18.609 1.00 87.00 201 VAL A CA 1
ATOM 1590 C C . VAL A 1 201 ? -15.060 3.456 18.951 1.00 87.00 201 VAL A C 1
ATOM 1592 O O . VAL A 1 201 ? -14.674 2.325 19.251 1.00 87.00 201 VAL A O 1
ATOM 1595 N N . ILE A 1 202 ? -14.215 4.497 18.982 1.00 85.50 202 ILE A N 1
ATOM 1596 C CA . ILE A 1 202 ? -12.771 4.380 19.284 1.00 85.50 202 ILE A CA 1
ATOM 1597 C C . ILE A 1 202 ? -12.477 3.590 20.578 1.00 85.50 202 ILE A C 1
ATOM 1599 O O . ILE A 1 202 ? -11.562 2.756 20.562 1.00 85.50 202 ILE A O 1
ATOM 1603 N N . PRO A 1 203 ? -13.193 3.794 21.706 1.00 86.94 203 PRO A N 1
ATOM 1604 C CA . PRO A 1 203 ? -12.904 3.065 22.939 1.00 86.94 203 PRO A CA 1
ATOM 1605 C C . PRO A 1 203 ? -13.059 1.541 22.802 1.00 86.94 203 PRO A C 1
ATOM 1607 O O . PRO A 1 203 ? -12.271 0.803 23.401 1.00 86.94 203 PRO A O 1
ATOM 1610 N N . ALA A 1 204 ? -13.983 1.060 21.961 1.00 86.06 204 ALA A N 1
ATOM 1611 C CA . ALA A 1 204 ? -14.168 -0.367 21.694 1.00 86.06 204 ALA A CA 1
ATOM 1612 C C . ALA A 1 204 ? -12.912 -0.972 21.045 1.00 86.06 204 ALA A C 1
ATOM 1614 O O . ALA A 1 204 ? -12.417 -2.013 21.482 1.00 86.06 204 ALA A O 1
ATOM 1615 N N . PHE A 1 205 ? -12.320 -0.261 20.083 1.00 84.88 205 PHE A N 1
ATOM 1616 C CA . PHE A 1 205 ? -11.085 -0.657 19.397 1.00 84.88 205 PHE A CA 1
ATOM 1617 C C . PHE A 1 205 ? -9.814 -0.460 20.234 1.00 84.88 205 PHE A C 1
ATOM 1619 O O . PHE A 1 205 ? -8.798 -1.125 20.011 1.00 84.88 205 PHE A O 1
ATOM 1626 N N . LYS A 1 206 ? -9.850 0.413 21.248 1.00 80.88 206 LYS A N 1
ATOM 1627 C CA . LYS A 1 206 ? -8.778 0.517 22.250 1.00 80.88 206 LYS A CA 1
ATOM 1628 C C . LYS A 1 206 ? -8.850 -0.596 23.301 1.00 80.88 206 LYS A C 1
ATOM 1630 O O . LYS A 1 206 ? -7.810 -0.934 23.869 1.00 80.88 206 LYS A O 1
ATOM 1635 N N . GLY A 1 207 ? -10.018 -1.189 23.536 1.00 81.25 207 GLY A N 1
ATOM 1636 C CA . GLY A 1 207 ? -10.227 -2.237 24.535 1.00 81.25 207 GLY A CA 1
ATOM 1637 C C . GLY A 1 207 ? -10.522 -3.613 23.922 1.00 81.25 207 GLY A C 1
ATOM 1638 O O . GLY A 1 207 ? -9.581 -4.284 23.490 1.00 81.25 207 GLY A O 1
ATOM 1639 N N . PRO A 1 208 ? -11.788 -4.068 23.951 1.00 83.56 208 PRO A N 1
ATOM 1640 C CA . PRO A 1 208 ? -12.211 -5.418 23.561 1.00 83.56 208 PRO A CA 1
ATOM 1641 C C . PRO A 1 208 ? -11.853 -5.797 22.122 1.00 83.56 208 PRO A C 1
ATOM 1643 O O . PRO A 1 208 ? -11.371 -6.902 21.901 1.00 83.56 208 PRO A O 1
ATOM 1646 N N . LEU A 1 209 ? -11.999 -4.868 21.176 1.00 85.44 209 LEU A N 1
ATOM 1647 C CA . LEU A 1 209 ? -11.784 -5.100 19.744 1.00 85.44 209 LEU A CA 1
ATOM 1648 C C . LEU A 1 209 ? -10.370 -4.719 19.287 1.00 85.44 209 LEU A C 1
ATOM 1650 O O . LEU A 1 209 ? -10.131 -4.453 18.115 1.00 85.44 209 LEU A O 1
ATOM 1654 N N . ALA A 1 210 ? -9.419 -4.642 20.214 1.00 85.00 210 ALA A N 1
ATOM 1655 C CA . ALA A 1 210 ? -8.038 -4.324 19.891 1.00 85.00 210 ALA A CA 1
ATOM 1656 C C . ALA A 1 210 ? -7.376 -5.410 19.030 1.00 85.00 210 ALA A C 1
ATOM 1658 O O . ALA A 1 210 ? -7.607 -6.595 19.250 1.00 85.00 210 ALA A O 1
ATOM 1659 N N . LEU A 1 211 ? -6.463 -5.020 18.132 1.00 83.38 211 LEU A N 1
ATOM 1660 C CA . LEU A 1 211 ? -5.733 -5.941 17.241 1.00 83.38 211 LEU A CA 1
ATOM 1661 C C . LEU A 1 211 ? -5.088 -7.123 17.962 1.00 83.38 211 LEU A C 1
ATOM 1663 O O . LEU A 1 211 ? -5.010 -8.216 17.413 1.00 83.38 211 LEU A O 1
ATOM 1667 N N . GLU A 1 212 ? -4.601 -6.901 19.182 1.00 83.69 212 GLU A N 1
ATOM 1668 C CA . GLU A 1 212 ? -3.948 -7.932 19.988 1.00 83.69 212 GLU A CA 1
ATOM 1669 C C . GLU A 1 212 ? -4.912 -9.019 20.477 1.00 83.69 212 GLU A C 1
ATOM 1671 O O . GLU A 1 212 ? -4.463 -10.095 20.863 1.00 83.69 212 GLU A O 1
ATOM 1676 N N . ARG A 1 213 ? -6.218 -8.738 20.474 1.00 83.06 213 ARG A N 1
ATOM 1677 C CA . ARG A 1 213 ? -7.284 -9.643 20.919 1.00 83.06 213 ARG A CA 1
ATOM 1678 C C . ARG A 1 213 ? -8.004 -10.333 19.762 1.00 83.06 213 ARG A C 1
ATOM 1680 O O . ARG A 1 213 ? -8.760 -11.265 20.005 1.00 83.06 213 ARG A O 1
ATOM 1687 N N . LEU A 1 214 ? -7.767 -9.893 18.528 1.00 84.00 214 LEU A N 1
ATOM 1688 C CA . LEU A 1 214 ? -8.389 -10.476 17.345 1.00 84.00 214 LEU A CA 1
ATOM 1689 C C . LEU A 1 214 ? -7.737 -11.811 16.987 1.00 84.00 214 LEU A C 1
ATOM 1691 O O . LEU A 1 214 ? -6.521 -12.000 17.129 1.00 84.00 214 LEU A O 1
ATOM 1695 N N . ASP A 1 215 ? -8.561 -12.727 16.485 1.00 84.69 215 ASP A N 1
ATOM 1696 C CA . ASP A 1 215 ? -8.094 -14.028 16.032 1.00 84.69 215 ASP A CA 1
ATOM 1697 C C . ASP A 1 215 ? -7.195 -13.916 14.783 1.00 84.69 215 ASP A C 1
ATOM 1699 O O . ASP A 1 215 ? -7.225 -12.953 14.010 1.00 84.69 215 ASP A O 1
ATOM 1703 N N . LYS A 1 216 ? -6.369 -14.941 14.561 1.00 84.62 216 LYS A N 1
ATOM 1704 C CA . LYS A 1 216 ? -5.455 -15.046 13.419 1.00 84.62 216 LYS A CA 1
ATOM 1705 C C . LYS A 1 216 ? -6.184 -15.028 12.079 1.00 84.62 216 LYS A C 1
ATOM 1707 O O . LYS A 1 216 ? -5.624 -14.501 11.112 1.00 84.62 216 LYS A O 1
ATOM 1712 N N . SER A 1 217 ? -7.375 -15.623 12.001 1.00 83.75 217 SER A N 1
ATOM 1713 C CA . SER A 1 217 ? -8.196 -15.605 10.786 1.00 83.75 217 SER A CA 1
ATOM 1714 C C . SER A 1 217 ? -8.604 -14.173 10.438 1.00 83.75 217 SER A C 1
ATOM 1716 O O . SER A 1 217 ? -8.309 -13.711 9.335 1.00 83.75 217 SER A O 1
ATOM 1718 N N . HIS A 1 218 ? -9.104 -13.434 11.429 1.00 85.56 218 HIS A N 1
ATOM 1719 C CA . HIS A 1 218 ? -9.475 -12.030 11.309 1.00 85.56 218 HIS A CA 1
ATOM 1720 C C . HIS A 1 218 ? -8.292 -11.153 10.882 1.00 85.56 218 HIS A C 1
ATOM 1722 O O . HIS A 1 218 ? -8.354 -10.434 9.889 1.00 85.56 218 HIS A O 1
ATOM 1728 N N . LEU A 1 219 ? -7.148 -11.291 11.560 1.00 86.06 219 LEU A N 1
ATOM 1729 C CA . LEU A 1 219 ? -5.921 -10.571 11.201 1.00 86.06 219 LEU A CA 1
ATOM 1730 C C . LEU A 1 219 ? -5.439 -10.906 9.781 1.00 86.06 219 LEU A C 1
ATOM 1732 O O . LEU A 1 219 ? -4.863 -10.057 9.106 1.00 86.06 219 LEU A O 1
ATOM 1736 N N . THR A 1 220 ? -5.658 -12.138 9.311 1.00 85.75 220 THR A N 1
ATOM 1737 C CA . THR A 1 220 ? -5.338 -12.527 7.929 1.00 85.75 220 THR A CA 1
ATOM 1738 C C . THR A 1 220 ? -6.290 -11.874 6.933 1.00 85.75 220 THR A C 1
ATOM 1740 O O . THR A 1 220 ? -5.827 -11.419 5.888 1.00 85.75 220 THR A O 1
ATOM 1743 N N . GLY A 1 221 ? -7.584 -11.804 7.252 1.00 85.25 221 GLY A N 1
ATOM 1744 C CA . GLY A 1 221 ? -8.571 -11.081 6.454 1.00 85.25 221 GLY A CA 1
ATOM 1745 C C . GLY A 1 221 ? -8.227 -9.595 6.344 1.00 85.25 221 GLY A C 1
ATOM 1746 O O . GLY A 1 221 ? -8.143 -9.092 5.231 1.00 85.25 221 GLY A O 1
ATOM 1747 N N . LEU A 1 222 ? -7.881 -8.935 7.456 1.00 86.50 222 LEU A N 1
ATOM 1748 C CA . LEU A 1 222 ? -7.442 -7.531 7.465 1.00 86.50 222 LEU A CA 1
ATOM 1749 C C . LEU A 1 222 ? -6.184 -7.304 6.615 1.00 86.50 222 LEU A C 1
ATOM 1751 O O . LEU A 1 222 ? -6.103 -6.346 5.852 1.00 86.50 222 LEU A O 1
ATOM 1755 N N . CYS A 1 223 ? -5.192 -8.198 6.699 1.00 86.12 223 CYS A N 1
ATOM 1756 C CA . CYS A 1 223 ? -4.018 -8.103 5.831 1.00 86.12 223 CYS A CA 1
ATOM 1757 C C . CYS A 1 223 ? -4.387 -8.234 4.345 1.00 86.12 223 CYS A C 1
ATOM 1759 O O . CYS A 1 223 ? -3.861 -7.481 3.533 1.00 86.12 223 CYS A O 1
ATOM 1761 N N . LYS A 1 224 ? -5.284 -9.162 3.981 1.00 85.50 224 LYS A N 1
ATOM 1762 C CA . LYS A 1 224 ? -5.759 -9.311 2.594 1.00 85.50 224 LYS A CA 1
ATOM 1763 C C . LYS A 1 224 ? -6.530 -8.079 2.124 1.00 85.50 224 LYS A C 1
ATOM 1765 O O . LYS A 1 224 ? -6.298 -7.624 1.007 1.00 85.50 224 LYS A O 1
ATOM 1770 N N . LEU A 1 225 ? -7.387 -7.537 2.987 1.00 85.44 225 LEU A N 1
ATOM 1771 C CA . LEU A 1 225 ? -8.190 -6.355 2.707 1.00 85.44 225 LEU A CA 1
ATOM 1772 C C . LEU A 1 225 ? -7.308 -5.147 2.381 1.00 85.44 225 LEU A C 1
ATOM 1774 O O . LEU A 1 225 ? -7.631 -4.416 1.460 1.00 85.44 225 LEU A O 1
ATOM 1778 N N . HIS A 1 226 ? -6.153 -4.990 3.034 1.00 85.06 226 HIS A N 1
ATOM 1779 C CA . HIS A 1 226 ? -5.200 -3.900 2.771 1.00 85.06 226 HIS A CA 1
ATOM 1780 C C . HIS A 1 226 ? -4.077 -4.246 1.767 1.00 85.06 226 HIS A C 1
ATOM 1782 O O . HIS A 1 226 ? -3.071 -3.539 1.698 1.00 85.06 226 HIS A O 1
ATOM 1788 N N . ASP A 1 227 ? -4.199 -5.347 1.011 1.00 83.69 227 ASP A N 1
ATOM 1789 C CA . ASP A 1 227 ? -3.160 -5.853 0.089 1.00 83.69 227 ASP A CA 1
ATOM 1790 C C . ASP A 1 227 ? -1.768 -6.023 0.747 1.00 83.69 227 ASP A C 1
ATOM 1792 O O . ASP A 1 227 ? -0.700 -5.809 0.166 1.00 83.69 227 ASP A O 1
ATOM 1796 N N . LEU A 1 228 ? -1.762 -6.409 2.023 1.00 82.81 228 LEU A N 1
ATOM 1797 C CA . LEU A 1 228 ? -0.555 -6.635 2.808 1.00 82.81 228 LEU A CA 1
ATOM 1798 C C . LEU A 1 228 ? -0.172 -8.110 2.717 1.00 82.81 228 LEU A C 1
ATOM 1800 O O . LEU A 1 228 ? -0.607 -8.947 3.512 1.00 82.81 228 LEU A O 1
ATOM 1804 N N . SER A 1 229 ? 0.680 -8.450 1.748 1.00 69.69 229 SER A N 1
ATOM 1805 C CA . SER A 1 229 ? 1.227 -9.805 1.679 1.00 69.69 229 SER A CA 1
ATOM 1806 C C . SER A 1 229 ? 2.333 -9.985 2.725 1.00 69.69 229 SER A C 1
ATOM 1808 O O . SER A 1 229 ? 3.315 -9.241 2.763 1.00 69.69 229 SER A O 1
ATOM 1810 N N . ILE A 1 230 ? 2.168 -10.991 3.590 1.00 62.38 230 ILE A N 1
ATOM 1811 C CA . ILE A 1 230 ? 3.066 -11.270 4.724 1.00 62.38 230 ILE A CA 1
ATOM 1812 C C . ILE A 1 230 ? 4.516 -11.430 4.252 1.00 62.38 230 ILE A C 1
ATOM 1814 O O . ILE A 1 230 ? 5.417 -10.870 4.862 1.00 62.38 230 ILE A O 1
ATOM 1818 N N . CYS A 1 231 ? 4.747 -12.125 3.135 1.00 58.16 231 CYS A N 1
ATOM 1819 C CA . CYS A 1 231 ? 6.094 -12.368 2.617 1.00 58.16 231 CYS A CA 1
ATOM 1820 C C . CYS A 1 231 ? 6.730 -11.127 1.966 1.00 58.16 231 CYS A C 1
ATOM 1822 O O . CYS A 1 231 ? 7.915 -10.881 2.184 1.00 58.16 231 CYS A O 1
ATOM 1824 N N . SER A 1 232 ? 5.969 -10.318 1.212 1.00 55.69 232 SER A N 1
ATOM 1825 C CA . SER A 1 232 ? 6.529 -9.113 0.570 1.00 55.69 232 SER A CA 1
ATOM 1826 C C . SER A 1 232 ? 6.844 -8.023 1.590 1.00 55.69 232 SER A C 1
ATOM 1828 O O . SER A 1 232 ? 7.863 -7.341 1.482 1.00 55.69 232 SER A O 1
ATOM 1830 N N . TYR A 1 233 ? 6.002 -7.895 2.618 1.00 54.34 233 TYR A N 1
ATOM 1831 C CA . TYR A 1 233 ? 6.176 -6.908 3.670 1.00 54.34 233 TYR A CA 1
ATOM 1832 C C . TYR A 1 233 ? 7.224 -7.366 4.698 1.00 54.34 233 TYR A C 1
ATOM 1834 O O . TYR A 1 233 ? 7.933 -6.531 5.246 1.00 54.34 233 TYR A O 1
ATOM 1842 N N . ALA A 1 234 ? 7.394 -8.675 4.943 1.00 52.28 234 ALA A N 1
ATOM 1843 C CA . ALA A 1 234 ? 8.370 -9.183 5.922 1.00 52.28 234 ALA A CA 1
ATOM 1844 C C . ALA A 1 234 ? 9.784 -8.895 5.480 1.00 52.28 234 ALA A C 1
ATOM 1846 O O . ALA A 1 234 ? 10.578 -8.384 6.261 1.00 52.28 234 ALA A O 1
ATOM 1847 N N . TRP A 1 235 ? 10.072 -9.156 4.215 1.00 51.81 235 TRP A N 1
ATOM 1848 C CA . TRP A 1 235 ? 11.413 -8.986 3.695 1.00 51.81 235 TRP A CA 1
ATOM 1849 C C . TRP A 1 235 ? 11.771 -7.503 3.495 1.00 51.81 235 TRP A C 1
ATOM 1851 O O . TRP A 1 235 ? 12.808 -7.049 3.966 1.00 51.81 235 TRP A O 1
ATOM 1861 N N . THR A 1 236 ? 10.876 -6.708 2.894 1.00 51.41 236 THR A N 1
ATOM 1862 C CA . THR A 1 236 ? 11.129 -5.275 2.619 1.00 51.41 236 THR A CA 1
ATOM 1863 C C . THR A 1 236 ? 11.246 -4.425 3.882 1.00 51.41 236 THR A C 1
ATOM 1865 O O . THR A 1 236 ? 12.046 -3.494 3.936 1.00 51.41 236 THR A O 1
ATOM 1868 N N . MET A 1 237 ? 10.454 -4.734 4.912 1.00 52.25 237 MET A N 1
ATOM 1869 C CA . MET A 1 237 ? 10.301 -3.850 6.061 1.00 52.25 237 MET A CA 1
ATOM 1870 C C . MET A 1 237 ? 11.076 -4.278 7.309 1.00 52.25 237 MET A C 1
ATOM 1872 O O . MET A 1 237 ? 11.457 -3.376 8.052 1.00 52.25 237 MET A O 1
ATOM 1876 N N . ASN A 1 238 ? 11.334 -5.575 7.541 1.00 50.78 238 ASN A N 1
ATOM 1877 C CA . ASN A 1 238 ? 12.176 -6.007 8.673 1.00 50.78 238 ASN A CA 1
ATOM 1878 C C . ASN A 1 238 ? 13.674 -5.946 8.360 1.00 50.78 238 ASN A C 1
ATOM 1880 O O . ASN A 1 238 ? 14.449 -5.711 9.279 1.00 50.78 238 ASN A O 1
ATOM 1884 N N . SER A 1 239 ? 14.100 -6.154 7.109 1.00 51.38 239 SER A N 1
ATOM 1885 C CA . SER A 1 239 ? 15.535 -6.230 6.793 1.00 51.38 239 SER A CA 1
ATOM 1886 C C . SER A 1 239 ? 16.173 -4.887 6.431 1.00 51.38 239 SER A C 1
ATOM 1888 O O . SER A 1 239 ? 17.369 -4.734 6.646 1.00 51.38 239 SER A O 1
ATOM 1890 N N . PHE A 1 240 ? 15.414 -3.918 5.900 1.00 50.16 240 PHE A N 1
ATOM 1891 C CA . PHE A 1 240 ? 16.000 -2.688 5.337 1.00 50.16 240 PHE A CA 1
ATOM 1892 C C . PHE A 1 240 ? 15.769 -1.414 6.168 1.00 50.16 240 PHE A C 1
ATOM 1894 O O . PHE A 1 240 ? 16.627 -0.541 6.190 1.00 50.16 240 PHE A O 1
ATOM 1901 N N . LEU A 1 241 ? 14.626 -1.282 6.856 1.00 49.59 241 LEU A N 1
ATOM 1902 C CA . LEU A 1 241 ? 14.217 -0.009 7.484 1.00 49.59 241 LEU A CA 1
ATOM 1903 C C . LEU A 1 241 ? 14.018 -0.071 9.009 1.00 49.59 241 LEU A C 1
ATOM 1905 O O . LEU A 1 241 ? 13.935 0.969 9.653 1.00 49.59 241 LEU A O 1
ATOM 1909 N N . TRP A 1 242 ? 13.867 -1.267 9.582 1.00 53.94 242 TRP A N 1
ATOM 1910 C CA . TRP A 1 242 ? 13.460 -1.461 10.983 1.00 53.94 242 TRP A CA 1
ATOM 1911 C C . TRP A 1 242 ? 14.350 -2.501 11.643 1.00 53.94 242 TRP A C 1
ATOM 1913 O O . TRP A 1 242 ? 13.870 -3.463 12.242 1.00 53.94 242 TRP A O 1
ATOM 1923 N N . GLY A 1 243 ? 15.661 -2.293 11.505 1.00 47.97 243 GLY A N 1
ATOM 1924 C CA . GLY A 1 243 ? 16.626 -2.949 12.364 1.00 47.97 243 GLY A CA 1
ATOM 1925 C C . GLY A 1 243 ? 16.279 -2.621 13.813 1.00 47.97 243 GLY A C 1
ATOM 1926 O O . GLY A 1 243 ? 16.314 -1.465 14.220 1.00 47.97 243 GLY A O 1
ATOM 1927 N N . ASP A 1 244 ? 15.938 -3.664 14.561 1.00 45.88 244 ASP A N 1
ATOM 1928 C CA . ASP A 1 244 ? 16.076 -3.722 16.015 1.00 45.88 244 ASP A CA 1
ATOM 1929 C C . ASP A 1 244 ? 14.905 -3.308 16.920 1.00 45.88 244 ASP A C 1
ATOM 1931 O O . ASP A 1 244 ? 15.104 -2.863 18.049 1.00 45.88 244 ASP A O 1
ATOM 1935 N N . THR A 1 245 ? 13.650 -3.556 16.524 1.00 45.41 245 THR A N 1
ATOM 1936 C CA . THR A 1 245 ? 12.580 -3.587 17.536 1.00 45.41 245 THR A CA 1
ATOM 1937 C C . THR A 1 245 ? 11.670 -4.815 17.416 1.00 45.41 245 THR A C 1
ATOM 1939 O O . THR A 1 245 ? 10.930 -4.986 16.454 1.00 45.41 245 THR A O 1
ATOM 1942 N N . TYR A 1 246 ? 11.688 -5.632 18.477 1.00 46.28 246 TYR A N 1
ATOM 1943 C CA . TYR A 1 246 ? 10.699 -6.659 18.844 1.00 46.28 246 TYR A CA 1
ATOM 1944 C C . TYR A 1 246 ? 10.874 -8.078 18.283 1.00 46.28 246 TYR A C 1
ATOM 1946 O O . TYR A 1 246 ? 10.060 -8.595 17.520 1.00 46.28 246 TYR A O 1
ATOM 1954 N N . THR A 1 247 ? 11.844 -8.800 18.842 1.00 40.25 247 THR A N 1
ATOM 1955 C CA . THR A 1 247 ? 11.863 -10.270 18.878 1.00 40.25 247 THR A CA 1
ATOM 1956 C C . THR A 1 247 ? 11.303 -10.810 20.204 1.00 40.25 247 THR A C 1
ATOM 1958 O O . THR A 1 247 ? 12.064 -11.017 21.146 1.00 40.25 247 THR A O 1
ATOM 1961 N N . ARG A 1 248 ? 9.988 -11.104 20.294 1.00 34.66 248 ARG A N 1
ATOM 1962 C CA . ARG A 1 248 ? 9.460 -12.219 21.130 1.00 34.66 248 ARG A CA 1
ATOM 1963 C C . ARG A 1 248 ? 7.978 -12.583 20.868 1.00 34.66 248 ARG A C 1
ATOM 1965 O O . ARG A 1 248 ? 7.129 -11.705 20.871 1.00 34.66 248 ARG A O 1
ATOM 1972 N N . LYS A 1 249 ? 7.753 -13.904 20.680 1.00 35.56 249 LYS A N 1
ATOM 1973 C CA . LYS A 1 249 ? 6.547 -14.795 20.685 1.00 35.56 249 LYS A CA 1
ATOM 1974 C C . LYS A 1 249 ? 5.152 -14.130 20.522 1.00 35.56 249 LYS A C 1
ATOM 1976 O O . LYS A 1 249 ? 4.775 -13.328 21.356 1.00 35.56 249 LYS A O 1
ATOM 1981 N N . SER A 1 250 ? 4.278 -14.461 19.560 1.00 44.12 250 SER A N 1
ATOM 1982 C CA . SER A 1 250 ? 4.140 -15.593 18.627 1.00 44.12 250 SER A CA 1
ATOM 1983 C C . SER A 1 250 ? 4.392 -15.154 17.174 1.00 44.12 250 SER A C 1
ATOM 1985 O O . SER A 1 250 ? 3.833 -14.170 16.699 1.00 44.12 250 SER A O 1
ATOM 1987 N N . ILE A 1 251 ? 5.258 -15.873 16.453 1.00 57.94 251 ILE A N 1
ATOM 1988 C CA . ILE A 1 251 ? 5.955 -15.341 15.263 1.00 57.94 251 ILE A CA 1
ATOM 1989 C C . ILE A 1 251 ? 4.997 -14.764 14.204 1.00 57.94 251 ILE A C 1
ATOM 1991 O O . ILE A 1 251 ? 5.256 -13.691 13.676 1.00 57.94 251 ILE A O 1
ATOM 1995 N N . LEU A 1 252 ? 3.864 -15.418 13.927 1.00 55.81 252 LEU A N 1
ATOM 1996 C CA . LEU A 1 252 ? 2.976 -15.027 12.824 1.00 55.81 252 LEU A CA 1
ATOM 1997 C C . LEU A 1 252 ? 1.851 -14.052 13.204 1.00 55.81 252 LEU A C 1
ATOM 1999 O O . LEU A 1 252 ? 1.457 -13.235 12.371 1.00 55.81 252 LEU A O 1
ATOM 2003 N N . GLN A 1 253 ? 1.293 -14.140 14.416 1.00 60.47 253 GLN A N 1
ATOM 2004 C CA . GLN A 1 253 ? 0.234 -13.217 14.855 1.00 60.47 253 GLN A CA 1
ATOM 2005 C C . GLN A 1 253 ? 0.842 -11.857 15.190 1.00 60.47 253 GLN A C 1
ATOM 2007 O O . GLN A 1 253 ? 0.373 -10.834 14.697 1.00 60.47 253 GLN A O 1
ATOM 2012 N N . THR A 1 254 ? 1.958 -11.864 15.925 1.00 72.69 254 THR A N 1
ATOM 2013 C CA . THR A 1 254 ? 2.737 -10.659 16.216 1.00 72.69 254 THR A CA 1
ATOM 2014 C C . THR A 1 254 ? 3.195 -9.978 14.928 1.00 72.69 254 THR A C 1
ATOM 2016 O O . THR A 1 254 ? 3.110 -8.757 14.825 1.00 72.69 254 THR A O 1
ATOM 2019 N N . TYR A 1 255 ? 3.595 -10.751 13.911 1.00 77.06 255 TYR A N 1
ATOM 2020 C CA . TYR A 1 255 ? 3.999 -10.193 12.624 1.00 77.06 255 TYR A CA 1
ATOM 2021 C C . TYR A 1 255 ? 2.843 -9.502 11.880 1.00 77.06 255 TYR A C 1
ATOM 2023 O O . TYR A 1 255 ? 2.985 -8.349 11.488 1.00 77.06 255 TYR A O 1
ATOM 2031 N N . ARG A 1 256 ? 1.671 -10.141 11.738 1.00 80.44 256 ARG A N 1
ATOM 2032 C CA . ARG A 1 256 ? 0.501 -9.508 11.089 1.00 80.44 256 ARG A CA 1
ATOM 2033 C C . ARG A 1 256 ? 0.073 -8.222 11.796 1.00 80.44 256 ARG A C 1
ATOM 2035 O O . ARG A 1 256 ? -0.151 -7.211 11.138 1.00 80.44 256 ARG A O 1
ATOM 2042 N N . ILE A 1 257 ? 0.024 -8.245 13.130 1.00 82.44 257 ILE A N 1
ATOM 2043 C CA . ILE A 1 257 ? -0.285 -7.058 13.938 1.00 82.44 257 ILE A CA 1
ATOM 2044 C C . ILE A 1 257 ? 0.735 -5.946 13.666 1.00 82.44 257 ILE A C 1
ATOM 2046 O O . ILE A 1 257 ? 0.347 -4.796 13.480 1.00 82.44 257 ILE A O 1
ATOM 2050 N N . LEU A 1 258 ? 2.029 -6.274 13.610 1.00 78.38 258 LEU A N 1
ATOM 2051 C CA . LEU A 1 258 ? 3.085 -5.303 13.324 1.00 78.38 258 LEU A CA 1
ATOM 2052 C C . LEU A 1 258 ? 2.919 -4.675 11.935 1.00 78.38 258 LEU A C 1
ATOM 2054 O O . LEU A 1 258 ? 3.001 -3.455 11.799 1.00 78.38 258 LEU A O 1
ATOM 2058 N N . VAL A 1 259 ? 2.652 -5.496 10.917 1.00 81.38 259 VAL A N 1
ATOM 2059 C CA . VAL A 1 259 ? 2.414 -5.038 9.542 1.00 81.38 259 VAL A CA 1
ATOM 2060 C C . VAL A 1 259 ? 1.228 -4.088 9.473 1.00 81.38 259 VAL A C 1
ATOM 2062 O O . VAL A 1 259 ? 1.358 -3.002 8.912 1.00 81.38 259 VAL A O 1
ATOM 2065 N N . LEU A 1 260 ? 0.111 -4.464 10.097 1.00 84.81 260 LEU A N 1
ATOM 2066 C CA . LEU A 1 260 ? -1.103 -3.655 10.145 1.00 84.81 260 LEU A CA 1
ATOM 2067 C C . LEU A 1 260 ? -0.876 -2.327 10.879 1.00 84.81 260 LEU A C 1
ATOM 2069 O O . LEU A 1 260 ? -1.233 -1.272 10.361 1.00 84.81 260 LEU A O 1
ATOM 2073 N N . LYS A 1 261 ? -0.216 -2.345 12.045 1.00 82.94 261 LYS A N 1
ATOM 2074 C CA . LYS A 1 261 ? 0.133 -1.118 12.783 1.00 82.94 261 LYS A CA 1
ATOM 2075 C C . LYS A 1 261 ? 1.014 -0.197 11.957 1.00 82.94 261 LYS A C 1
ATOM 2077 O O . LYS A 1 261 ? 0.759 0.999 11.879 1.00 82.94 261 LYS A O 1
ATOM 2082 N N . LYS A 1 262 ? 2.042 -0.755 11.322 1.00 79.38 262 LYS A N 1
ATOM 2083 C CA . LYS A 1 262 ? 2.952 0.012 10.481 1.00 79.38 262 LYS A CA 1
ATOM 2084 C C . LYS A 1 262 ? 2.220 0.622 9.293 1.00 79.38 262 LYS A C 1
ATOM 2086 O O . LYS A 1 262 ? 2.390 1.806 9.033 1.00 79.38 262 LYS A O 1
ATOM 2091 N N . HIS A 1 263 ? 1.406 -0.170 8.600 1.00 85.56 263 HIS A N 1
ATOM 2092 C CA . HIS A 1 263 ? 0.588 0.311 7.493 1.00 85.56 263 HIS A CA 1
ATOM 2093 C C . HIS A 1 263 ? -0.303 1.482 7.925 1.00 85.56 263 HIS A C 1
ATOM 2095 O O . HIS A 1 263 ? -0.284 2.522 7.273 1.00 85.56 263 HIS A O 1
ATOM 2101 N N . ALA A 1 264 ? -0.964 1.360 9.078 1.00 84.75 264 ALA A N 1
ATOM 2102 C CA . ALA A 1 264 ? -1.799 2.416 9.631 1.00 84.75 264 ALA A CA 1
ATOM 2103 C C . ALA A 1 264 ? -1.017 3.691 9.997 1.00 84.75 264 ALA A C 1
ATOM 2105 O O . ALA A 1 264 ? -1.501 4.788 9.751 1.00 84.75 264 ALA A O 1
ATOM 2106 N N . HIS A 1 265 ? 0.209 3.575 10.521 1.00 83.94 265 HIS A N 1
ATOM 2107 C CA . HIS A 1 265 ? 1.063 4.743 10.774 1.00 83.94 265 HIS A CA 1
ATOM 2108 C C . HIS A 1 265 ? 1.433 5.495 9.491 1.00 83.94 265 HIS A C 1
ATOM 2110 O O . HIS A 1 265 ? 1.428 6.723 9.492 1.00 83.94 265 HIS A O 1
ATOM 2116 N N . PHE A 1 266 ? 1.742 4.779 8.403 1.00 86.38 266 PHE A N 1
ATOM 2117 C CA . PHE A 1 266 ? 2.011 5.424 7.116 1.00 86.38 266 PHE A CA 1
ATOM 2118 C C . PHE A 1 266 ? 0.760 6.070 6.521 1.00 86.38 266 PHE A C 1
ATOM 2120 O O . PHE A 1 266 ? 0.855 7.187 6.025 1.00 86.38 266 PHE A O 1
ATOM 2127 N N . LEU A 1 267 ? -0.387 5.385 6.584 1.00 88.12 267 LEU A N 1
ATOM 2128 C CA . LEU A 1 267 ? -1.674 5.934 6.148 1.00 88.12 267 LEU A CA 1
ATOM 2129 C C . LEU A 1 267 ? -1.996 7.232 6.887 1.00 88.12 267 LEU A C 1
ATOM 2131 O O . LEU A 1 267 ? -2.226 8.254 6.253 1.00 88.12 267 LEU A O 1
ATOM 2135 N N . TYR A 1 268 ? -1.913 7.212 8.217 1.00 86.94 268 TYR A N 1
ATOM 2136 C CA . TYR A 1 268 ? -2.170 8.391 9.035 1.00 86.94 268 TYR A CA 1
ATOM 2137 C C . TYR A 1 268 ? -1.194 9.538 8.745 1.00 86.94 268 TYR A C 1
ATOM 2139 O O . TYR A 1 268 ? -1.612 10.690 8.661 1.00 86.94 268 TYR A O 1
ATOM 2147 N N . ALA A 1 269 ? 0.101 9.248 8.587 1.00 86.75 269 ALA A N 1
ATOM 2148 C CA . ALA A 1 269 ? 1.082 10.274 8.238 1.00 86.75 269 ALA A CA 1
ATOM 2149 C C . ALA A 1 269 ? 0.743 10.928 6.890 1.00 86.75 269 ALA A C 1
ATOM 2151 O O . ALA A 1 269 ? 0.763 12.150 6.783 1.00 86.75 269 ALA A O 1
ATOM 2152 N N . GLU A 1 270 ? 0.359 10.128 5.893 1.00 87.88 270 GLU A N 1
ATOM 2153 C CA . GLU A 1 270 ? -0.064 10.619 4.581 1.00 87.88 270 GLU A CA 1
ATOM 2154 C C . GLU A 1 270 ? -1.362 11.441 4.669 1.00 87.88 270 GLU A C 1
ATOM 2156 O O . GLU A 1 270 ? -1.407 12.550 4.143 1.00 87.88 270 GLU A O 1
ATOM 2161 N N . ASP A 1 271 ? -2.374 10.960 5.401 1.00 88.69 271 ASP A N 1
ATOM 2162 C CA . ASP A 1 271 ? -3.634 11.679 5.648 1.00 88.69 271 ASP A CA 1
ATOM 2163 C C . ASP A 1 271 ? -3.390 13.022 6.354 1.00 88.69 271 ASP A C 1
ATOM 2165 O O . ASP A 1 271 ? -3.985 14.041 5.999 1.00 88.69 271 ASP A O 1
ATOM 2169 N N . LYS A 1 272 ? -2.472 13.053 7.328 1.00 86.50 272 LYS A N 1
ATOM 2170 C CA . LYS A 1 272 ? -2.078 14.278 8.029 1.00 86.50 272 LYS A CA 1
ATOM 2171 C C . LYS A 1 272 ? -1.429 15.275 7.070 1.00 86.50 272 LYS A C 1
ATOM 2173 O O . LYS A 1 272 ? -1.832 16.437 7.081 1.00 86.50 272 LYS A O 1
ATOM 2178 N N . CYS A 1 273 ? -0.482 14.832 6.237 1.00 87.12 273 CYS A N 1
ATOM 2179 C CA . CYS A 1 273 ? 0.142 15.684 5.221 1.00 87.12 273 CYS A CA 1
ATOM 2180 C C . CYS A 1 273 ? -0.904 16.239 4.244 1.00 87.12 273 CYS A C 1
ATOM 2182 O O . CYS A 1 273 ? -0.924 17.438 3.976 1.00 87.12 273 CYS A O 1
ATOM 2184 N N . MET A 1 274 ? -1.826 15.394 3.773 1.00 85.31 274 MET A N 1
ATOM 2185 C CA . MET A 1 274 ? -2.901 15.807 2.865 1.00 85.31 274 MET A CA 1
ATOM 2186 C C . MET A 1 274 ? -3.839 16.842 3.494 1.00 85.31 274 MET A C 1
ATOM 2188 O O . MET A 1 274 ? -4.244 17.790 2.820 1.00 85.31 274 MET A O 1
ATOM 2192 N N . ASN A 1 275 ? -4.146 16.696 4.786 1.00 83.75 275 ASN A N 1
ATOM 2193 C CA . ASN A 1 275 ? -4.956 17.662 5.522 1.00 83.75 275 ASN A CA 1
ATOM 2194 C C . ASN A 1 275 ? -4.222 19.006 5.707 1.00 83.75 275 ASN A C 1
ATOM 2196 O O . ASN A 1 275 ? -4.829 20.066 5.572 1.00 83.75 275 ASN A O 1
ATOM 2200 N N . THR A 1 276 ? -2.906 18.984 5.968 1.00 81.00 276 THR A N 1
ATOM 2201 C CA . THR A 1 276 ? -2.096 20.208 6.119 1.00 81.00 276 THR A CA 1
ATOM 2202 C C . THR A 1 276 ? -1.834 20.932 4.803 1.00 81.00 276 THR A C 1
ATOM 2204 O O . THR A 1 276 ? -1.854 22.159 4.770 1.00 81.00 276 THR A O 1
ATOM 2207 N N . GLU A 1 277 ? -1.613 20.191 3.716 1.00 74.81 277 GLU A N 1
ATOM 2208 C CA . GLU A 1 277 ? -1.302 20.747 2.393 1.00 74.81 277 GLU A CA 1
ATOM 2209 C C . GLU A 1 277 ? -2.529 21.379 1.719 1.00 74.81 277 GLU A C 1
ATOM 2211 O O . GLU A 1 277 ? -2.380 22.027 0.687 1.00 74.81 277 GLU A O 1
ATOM 2216 N N . LYS A 1 278 ? -3.742 21.211 2.281 1.00 66.12 278 LYS A N 1
ATOM 2217 C CA . LYS A 1 278 ? -5.014 21.623 1.658 1.00 66.12 278 LYS A CA 1
ATOM 2218 C C . LYS A 1 278 ? -5.066 21.241 0.171 1.00 66.12 278 LYS A C 1
ATOM 2220 O O . LYS A 1 278 ? -5.611 21.976 -0.648 1.00 66.12 278 LYS A O 1
ATOM 2225 N N . LEU A 1 279 ? -4.560 20.053 -0.176 1.00 53.47 279 LEU A N 1
ATOM 2226 C CA . LEU A 1 279 ? -4.483 19.495 -1.542 1.00 53.47 279 LEU A CA 1
ATOM 2227 C C . LEU A 1 279 ? -5.848 19.271 -2.221 1.00 53.47 279 LEU A C 1
ATOM 2229 O O . LEU A 1 279 ? -5.955 18.668 -3.281 1.00 53.47 279 LEU A O 1
ATOM 2233 N N . CYS A 1 280 ? -6.907 19.766 -1.600 1.00 48.75 280 CYS A N 1
ATOM 2234 C CA . CYS A 1 280 ? -8.260 19.802 -2.101 1.00 48.75 280 CYS A CA 1
ATOM 2235 C C . CYS A 1 280 ? -8.544 21.012 -3.004 1.00 48.75 280 CYS A C 1
ATOM 2237 O O . CYS A 1 280 ? -9.651 21.077 -3.527 1.00 48.75 280 CYS A O 1
ATOM 2239 N N . CYS A 1 281 ? -7.579 21.915 -3.214 1.00 41.62 281 CYS A N 1
ATOM 2240 C CA . CYS A 1 281 ? -7.624 22.941 -4.260 1.00 41.62 281 CYS A CA 1
ATOM 2241 C C . CYS A 1 281 ? -7.004 22.428 -5.574 1.00 41.62 281 CYS A C 1
ATOM 2243 O O . CYS A 1 281 ? -6.164 23.102 -6.163 1.00 41.62 281 CYS A O 1
ATOM 2245 N N . ILE A 1 282 ? -7.348 21.211 -6.014 1.00 47.38 282 ILE A N 1
ATOM 2246 C CA . ILE A 1 282 ? -7.177 20.890 -7.435 1.00 47.38 282 ILE A CA 1
ATOM 2247 C C . ILE A 1 282 ? -8.320 21.622 -8.123 1.00 47.38 282 ILE A C 1
ATOM 2249 O O . ILE A 1 282 ? -9.479 21.242 -7.961 1.00 47.38 282 ILE A O 1
ATOM 2253 N N . ASP A 1 283 ? -7.969 22.726 -8.774 1.00 42.88 283 ASP A N 1
ATOM 2254 C CA . ASP A 1 283 ? -8.878 23.568 -9.534 1.00 42.88 283 ASP A CA 1
ATOM 2255 C C . ASP A 1 283 ? -9.763 22.734 -10.473 1.00 42.88 283 ASP A C 1
ATOM 2257 O O . ASP A 1 283 ? -9.328 21.742 -11.064 1.00 42.88 283 ASP A O 1
ATOM 2261 N N . ASP A 1 284 ? -11.014 23.180 -10.582 1.00 44.91 284 ASP A N 1
ATOM 2262 C CA . ASP A 1 284 ? -12.175 22.642 -11.309 1.00 44.91 284 ASP A CA 1
ATOM 2263 C C . ASP A 1 284 ? -11.982 22.451 -12.837 1.00 44.91 284 ASP A C 1
ATOM 2265 O O . ASP A 1 284 ? -12.958 22.355 -13.578 1.00 44.91 284 ASP A O 1
ATOM 2269 N N . ASP A 1 285 ? -10.756 22.378 -13.357 1.00 44.41 285 ASP A N 1
ATOM 2270 C CA . ASP A 1 285 ? -10.501 22.522 -14.791 1.00 44.41 285 ASP A CA 1
ATOM 2271 C C . ASP A 1 285 ? -10.108 21.196 -15.460 1.00 44.41 285 ASP A C 1
ATOM 2273 O O . ASP A 1 285 ? -8.932 20.864 -15.585 1.00 44.41 285 ASP A O 1
ATOM 2277 N N . ASN A 1 286 ? -11.124 20.420 -15.868 1.00 51.50 286 ASN A N 1
ATOM 2278 C CA . ASN A 1 286 ? -11.132 19.379 -16.922 1.00 51.50 286 ASN A CA 1
ATOM 2279 C C . ASN A 1 286 ? -10.011 18.311 -16.976 1.00 51.50 286 ASN A C 1
ATOM 2281 O O . ASN A 1 286 ? -9.990 17.495 -17.900 1.00 51.50 286 ASN A O 1
ATOM 2285 N N . ASN A 1 287 ? -9.092 18.253 -16.015 1.00 57.38 287 ASN A N 1
ATOM 2286 C CA . ASN A 1 287 ? -7.951 17.350 -16.057 1.00 57.38 287 ASN A CA 1
ATOM 2287 C C . ASN A 1 287 ? -8.267 16.051 -15.308 1.00 57.38 287 ASN A C 1
ATOM 2289 O O . ASN A 1 287 ? -8.727 16.055 -14.166 1.00 57.38 287 ASN A O 1
ATOM 2293 N N . SER A 1 288 ? -8.000 14.914 -15.958 1.00 60.22 288 SER A N 1
ATOM 2294 C CA . SER A 1 288 ? -8.065 13.593 -15.322 1.00 60.22 288 SER A CA 1
ATOM 2295 C C . SER A 1 288 ? -7.244 13.598 -14.023 1.00 60.22 288 SER A C 1
ATOM 2297 O O . SER A 1 288 ? -6.128 14.126 -14.024 1.00 60.22 288 SER A O 1
ATOM 2299 N N . PRO A 1 289 ? -7.721 12.950 -12.943 1.00 68.94 289 PRO A N 1
ATOM 2300 C CA . PRO A 1 289 ? -7.019 12.921 -11.673 1.00 68.94 289 PRO A CA 1
ATOM 2301 C C . PRO A 1 289 ? -5.623 12.345 -11.878 1.00 68.94 289 PRO A C 1
ATOM 2303 O O . PRO A 1 289 ? -5.438 11.379 -12.635 1.00 68.94 289 PRO A O 1
ATOM 2306 N N . SER A 1 290 ? -4.642 12.962 -11.216 1.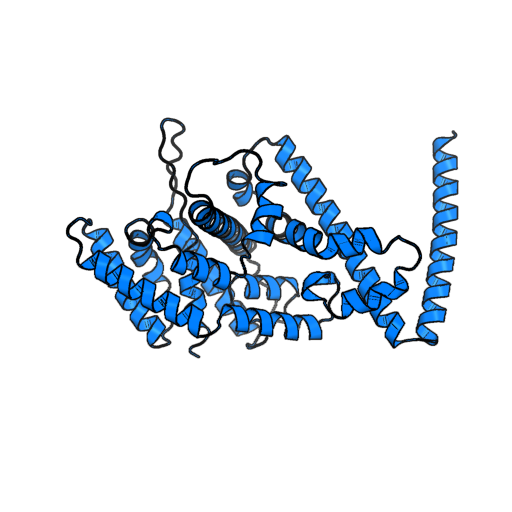00 80.75 290 SER A N 1
ATOM 2307 C CA . SER A 1 290 ? -3.243 12.574 -11.345 1.00 80.75 290 SER A CA 1
ATOM 2308 C C . SER A 1 290 ? -3.064 11.094 -10.994 1.00 80.75 290 SER A C 1
ATOM 2310 O O . SER A 1 290 ? -3.800 10.514 -10.188 1.00 80.75 290 SER A O 1
ATOM 2312 N N . SER A 1 291 ? -2.061 10.446 -11.586 1.00 82.00 291 SER A N 1
ATOM 2313 C CA . SER A 1 291 ? -1.750 9.045 -11.275 1.00 82.00 291 SER A CA 1
ATOM 2314 C C . SER A 1 291 ? -1.447 8.817 -9.794 1.00 82.00 291 SER A C 1
ATOM 2316 O O . SER A 1 291 ? -1.612 7.703 -9.304 1.00 82.00 291 SER A O 1
ATOM 2318 N N . GLU A 1 292 ? -0.979 9.854 -9.106 1.00 82.94 292 GLU A N 1
ATOM 2319 C CA . GLU A 1 292 ? -0.727 9.861 -7.671 1.00 82.94 292 GLU A CA 1
ATOM 2320 C C . GLU A 1 292 ? -2.040 9.876 -6.878 1.00 82.94 292 GLU A C 1
ATOM 2322 O O . GLU A 1 292 ? -2.234 9.045 -5.996 1.00 82.94 292 GLU A O 1
ATOM 2327 N N . PHE A 1 293 ? -2.991 10.731 -7.261 1.00 85.19 293 PHE A N 1
ATOM 2328 C CA . PHE A 1 293 ? -4.310 10.794 -6.635 1.00 85.19 293 PHE A CA 1
ATOM 2329 C C . PHE A 1 293 ? -5.060 9.457 -6.711 1.00 85.19 293 PHE A C 1
ATOM 2331 O O . PHE A 1 293 ? -5.590 8.971 -5.711 1.00 85.19 293 PHE A O 1
ATOM 2338 N N . LYS A 1 294 ? -5.020 8.797 -7.876 1.00 87.81 294 LYS A N 1
ATOM 2339 C CA . LYS A 1 294 ? -5.607 7.457 -8.049 1.00 87.81 294 LYS A CA 1
ATOM 2340 C C . LYS A 1 294 ? -4.982 6.429 -7.100 1.00 87.81 294 LYS A C 1
ATOM 2342 O O . LYS A 1 294 ? -5.694 5.605 -6.538 1.00 87.81 294 LYS A O 1
ATOM 2347 N N . GLN A 1 295 ? -3.667 6.487 -6.878 1.00 87.19 295 GLN A N 1
ATOM 2348 C CA . GLN A 1 295 ? -2.990 5.591 -5.935 1.00 87.19 295 GLN A CA 1
ATOM 2349 C C . GLN A 1 295 ? -3.390 5.855 -4.483 1.00 87.19 295 GLN A C 1
ATOM 2351 O O . GLN A 1 295 ? -3.534 4.903 -3.720 1.00 87.19 295 GLN A O 1
ATOM 2356 N N . LEU A 1 296 ? -3.590 7.121 -4.105 1.00 87.56 296 LEU A N 1
ATOM 2357 C CA . LEU A 1 296 ? -4.069 7.482 -2.770 1.00 87.56 296 LEU A CA 1
ATOM 2358 C C . LEU A 1 296 ? -5.464 6.904 -2.509 1.00 87.56 296 LEU A C 1
ATOM 2360 O O . LEU A 1 296 ? -5.694 6.345 -1.436 1.00 87.56 296 LEU A O 1
ATOM 2364 N N . CYS A 1 297 ? -6.352 6.968 -3.502 1.00 88.19 297 CYS A N 1
ATOM 2365 C CA . CYS A 1 297 ? -7.679 6.354 -3.442 1.00 88.19 297 CYS A CA 1
ATOM 2366 C C . CYS A 1 297 ? -7.576 4.830 -3.280 1.00 88.19 297 CYS A C 1
ATOM 2368 O O . CYS A 1 297 ? -8.091 4.270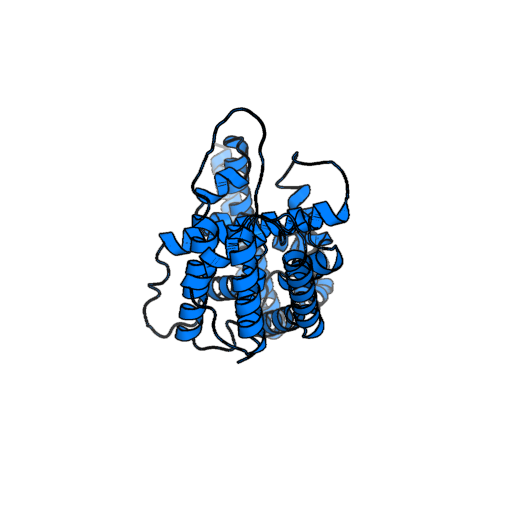 -2.313 1.00 88.19 297 CYS A O 1
ATOM 2370 N N . LEU A 1 298 ? -6.807 4.168 -4.152 1.00 87.88 298 LEU A N 1
ATOM 2371 C CA . LEU A 1 298 ? -6.623 2.713 -4.116 1.00 87.88 298 LEU A CA 1
ATOM 2372 C C . LEU A 1 298 ? -6.037 2.229 -2.789 1.00 87.88 298 LEU A C 1
ATOM 2374 O O . LEU A 1 298 ? -6.460 1.197 -2.273 1.00 87.88 298 LEU A O 1
ATOM 2378 N N . LEU A 1 299 ? -5.087 2.966 -2.210 1.00 87.06 299 LEU A N 1
ATOM 2379 C CA . LEU A 1 299 ? -4.489 2.627 -0.917 1.00 87.06 299 LEU A CA 1
ATOM 2380 C C . LEU A 1 299 ? -5.531 2.564 0.213 1.00 87.06 299 LEU A C 1
ATOM 2382 O O . LEU A 1 299 ? -5.353 1.792 1.149 1.00 87.06 299 LEU A O 1
ATOM 2386 N N . ARG A 1 300 ? -6.611 3.342 0.091 1.00 87.56 300 ARG A N 1
ATOM 2387 C CA . ARG A 1 300 ? -7.732 3.441 1.040 1.00 87.56 300 ARG A CA 1
ATOM 2388 C C . ARG A 1 300 ? -8.926 2.563 0.644 1.00 87.56 300 ARG A C 1
ATOM 2390 O O . ARG A 1 300 ? -9.984 2.667 1.244 1.00 87.56 300 ARG A O 1
ATOM 2397 N N . GLY A 1 301 ? -8.764 1.740 -0.395 1.00 85.69 301 GLY A N 1
ATOM 2398 C CA . GLY A 1 301 ? -9.813 0.856 -0.903 1.00 85.69 301 GLY A CA 1
ATOM 2399 C C . GLY A 1 301 ? -10.825 1.527 -1.835 1.00 85.69 301 GLY A C 1
ATOM 2400 O O . GLY A 1 301 ? -11.706 0.847 -2.345 1.00 85.69 301 GLY A O 1
ATOM 2401 N N . ILE A 1 302 ? -10.648 2.811 -2.141 1.00 87.00 302 ILE A N 1
ATOM 2402 C CA . ILE A 1 302 ? -11.534 3.580 -3.013 1.00 87.00 302 ILE A CA 1
ATOM 2403 C C . ILE A 1 302 ? -11.238 3.254 -4.476 1.00 87.00 302 ILE A C 1
ATOM 2405 O O . ILE A 1 302 ? -10.071 3.239 -4.878 1.00 87.00 302 ILE A O 1
ATOM 2409 N N . ASN A 1 303 ? -12.276 3.013 -5.286 1.00 88.00 303 ASN A N 1
ATOM 2410 C CA . ASN A 1 303 ? -12.130 2.746 -6.717 1.00 88.00 303 ASN A CA 1
ATOM 2411 C C . ASN A 1 303 ? -12.106 4.054 -7.533 1.00 88.00 303 ASN A C 1
ATOM 2413 O O . ASN A 1 303 ? -13.168 4.600 -7.831 1.00 88.00 303 ASN A O 1
ATOM 2417 N N . PRO A 1 304 ? -10.936 4.535 -7.998 1.00 87.44 304 PRO A N 1
ATOM 2418 C CA . PRO A 1 304 ? -10.857 5.809 -8.706 1.00 87.44 304 PRO A CA 1
ATOM 2419 C C . PRO A 1 304 ? -11.356 5.744 -10.158 1.00 87.44 304 PRO A C 1
ATOM 2421 O O . PRO A 1 304 ? -11.270 6.741 -10.870 1.00 87.44 304 PRO A O 1
ATOM 2424 N N . TYR A 1 305 ? -11.794 4.571 -10.626 1.00 87.75 305 TYR A N 1
ATOM 2425 C CA . TYR A 1 305 ? -12.258 4.344 -11.998 1.00 87.75 305 TYR A CA 1
ATOM 2426 C C . TYR A 1 305 ? -13.779 4.176 -12.095 1.00 87.75 305 TYR A C 1
ATOM 2428 O O . TYR A 1 305 ? -14.314 4.167 -13.196 1.00 87.75 305 TYR A O 1
ATOM 2436 N N . ALA A 1 306 ? -14.476 4.036 -10.963 1.00 82.81 306 ALA A N 1
ATOM 2437 C CA . ALA A 1 306 ? -15.925 3.825 -10.937 1.00 82.81 306 ALA A CA 1
ATOM 2438 C C . ALA A 1 306 ? -16.739 5.121 -10.799 1.00 82.81 306 ALA A C 1
ATOM 2440 O O . ALA A 1 306 ? -17.939 5.109 -11.053 1.00 82.81 306 ALA A O 1
ATOM 2441 N N . MET A 1 307 ? -16.110 6.218 -10.374 1.00 80.69 307 MET A N 1
ATOM 2442 C CA . MET A 1 307 ? -16.791 7.443 -9.950 1.00 80.69 307 MET A CA 1
ATOM 2443 C C . MET A 1 307 ? -16.244 8.674 -10.668 1.00 80.69 307 MET A C 1
ATOM 2445 O O . MET A 1 307 ? -15.124 8.670 -11.185 1.00 80.69 307 MET A O 1
ATOM 2449 N N . ASN A 1 308 ? -17.028 9.752 -10.658 1.00 85.25 308 ASN A N 1
ATOM 2450 C CA . ASN A 1 308 ? -16.585 11.044 -11.163 1.00 85.25 308 ASN A CA 1
ATOM 2451 C C . ASN A 1 308 ? -15.532 11.661 -10.231 1.00 85.25 308 ASN A C 1
ATOM 2453 O O . ASN A 1 308 ? -15.494 11.389 -9.033 1.00 85.25 308 ASN A O 1
ATOM 2457 N N . ASN A 1 309 ? -14.706 12.566 -10.765 1.00 84.25 309 ASN A N 1
ATOM 2458 C CA . ASN A 1 309 ? -13.628 13.203 -9.999 1.00 84.25 309 ASN A CA 1
ATOM 2459 C C . ASN A 1 309 ? -14.125 13.948 -8.750 1.00 84.25 309 ASN A C 1
ATOM 2461 O O . ASN A 1 309 ? -13.416 13.978 -7.748 1.00 84.25 309 ASN A O 1
ATOM 2465 N N . LYS A 1 310 ? -15.321 14.552 -8.815 1.00 84.25 310 LYS A N 1
ATOM 2466 C CA . LYS A 1 310 ? -15.922 15.292 -7.695 1.00 84.25 310 LYS A CA 1
ATOM 2467 C C . LYS A 1 310 ? -16.296 14.350 -6.552 1.00 84.25 310 LYS A C 1
ATOM 2469 O O . LYS A 1 310 ? -15.803 14.535 -5.445 1.00 84.25 310 LYS A O 1
ATOM 2474 N N . ASP A 1 311 ? -17.043 13.295 -6.857 1.00 84.25 311 ASP A N 1
ATOM 2475 C CA . ASP A 1 311 ? -17.457 12.282 -5.878 1.00 84.25 311 ASP A CA 1
ATOM 2476 C C . ASP A 1 311 ? -16.236 11.583 -5.258 1.00 84.25 311 ASP A C 1
ATOM 2478 O O . ASP A 1 311 ? -16.136 11.431 -4.043 1.00 84.25 311 ASP A O 1
ATOM 2482 N N . LEU A 1 312 ? -15.238 11.259 -6.087 1.00 84.19 312 LEU A N 1
ATOM 2483 C CA . LEU A 1 312 ? -13.981 10.652 -5.649 1.00 84.19 312 LEU A CA 1
ATOM 2484 C C . LEU A 1 312 ? -13.189 11.564 -4.695 1.00 84.19 312 LEU A C 1
ATOM 2486 O O . LEU A 1 312 ? -12.603 11.108 -3.711 1.00 84.19 312 LEU A O 1
ATOM 2490 N N . MET A 1 313 ? -13.162 12.868 -4.982 1.00 85.44 313 MET A N 1
ATOM 2491 C CA . MET A 1 313 ? -12.565 13.874 -4.104 1.00 85.44 313 MET A CA 1
ATOM 2492 C C . MET A 1 313 ? -13.312 13.981 -2.774 1.00 85.44 313 MET A C 1
ATOM 2494 O O . MET A 1 313 ? -12.674 14.112 -1.728 1.00 85.44 313 MET A O 1
ATOM 2498 N N . GLU A 1 314 ? -14.642 13.946 -2.801 1.00 84.81 314 GLU A N 1
ATOM 2499 C CA . GLU A 1 314 ? -15.476 14.010 -1.602 1.00 84.81 314 GLU A CA 1
ATOM 2500 C C . GLU A 1 314 ? -15.300 12.775 -0.715 1.00 84.81 314 GLU A C 1
ATOM 2502 O O . GLU A 1 314 ? -15.073 12.929 0.487 1.00 84.81 314 GLU A O 1
ATOM 2507 N N . GLU A 1 315 ? -15.283 11.570 -1.292 1.00 84.50 315 GLU A N 1
ATOM 2508 C CA . GLU A 1 315 ? -14.994 10.337 -0.551 1.00 84.50 315 GLU A CA 1
ATOM 2509 C C . GLU A 1 315 ? -13.610 10.369 0.099 1.00 84.50 315 GLU A C 1
ATOM 2511 O O . GLU A 1 315 ? -13.454 10.022 1.273 1.00 84.50 315 GLU A O 1
ATOM 2516 N N . LEU A 1 316 ? -12.588 10.824 -0.632 1.00 85.88 316 LEU A N 1
ATOM 2517 C CA . LEU A 1 316 ? -11.239 10.902 -0.084 1.00 85.88 316 LEU A CA 1
ATOM 2518 C C . LEU A 1 316 ? -11.139 11.944 1.039 1.00 85.88 316 LEU A C 1
ATOM 2520 O O . LEU A 1 316 ? -10.468 11.705 2.045 1.00 85.88 316 LEU A O 1
ATOM 2524 N N . ARG A 1 317 ? -11.826 13.085 0.905 1.00 86.56 317 ARG A N 1
ATOM 2525 C CA . ARG A 1 317 ? -11.923 14.095 1.972 1.00 86.56 317 ARG A CA 1
ATOM 2526 C C . ARG A 1 317 ? -12.592 13.517 3.212 1.00 86.56 317 ARG A C 1
ATOM 2528 O O . ARG A 1 317 ? -12.046 13.661 4.305 1.00 86.56 317 ARG A O 1
ATOM 2535 N N . LEU A 1 318 ? -13.721 12.829 3.036 1.00 85.19 318 LEU A N 1
ATOM 2536 C CA . LEU A 1 318 ? -14.430 12.150 4.118 1.00 85.19 318 LEU A CA 1
ATOM 2537 C C . LEU A 1 318 ? -13.501 11.153 4.824 1.00 85.19 318 LEU A C 1
ATOM 2539 O O . LEU A 1 318 ? -13.390 11.185 6.050 1.00 85.19 318 LEU A O 1
ATOM 2543 N N . TRP A 1 319 ? -12.774 10.330 4.062 1.00 87.31 319 TRP A N 1
ATOM 2544 C CA . TRP A 1 319 ? -11.796 9.387 4.604 1.00 87.31 319 TRP A CA 1
ATOM 2545 C C . TRP A 1 319 ? -10.737 10.078 5.465 1.00 87.31 319 TRP A C 1
ATOM 2547 O O . TRP A 1 319 ? -10.498 9.674 6.604 1.00 87.31 319 TRP A O 1
ATOM 2557 N N . ILE A 1 320 ? -10.109 11.135 4.943 1.00 87.31 320 ILE A N 1
ATOM 2558 C CA . ILE A 1 320 ? -9.058 11.878 5.652 1.00 87.31 320 ILE A CA 1
ATOM 2559 C C . ILE A 1 320 ? -9.621 12.503 6.932 1.00 87.31 320 ILE A C 1
ATOM 2561 O O . ILE A 1 320 ? -8.986 12.428 7.987 1.00 87.31 320 ILE A O 1
ATOM 2565 N N . SER A 1 321 ? -10.829 13.072 6.886 1.00 86.31 321 SER A N 1
ATOM 2566 C CA . SER A 1 321 ? -11.500 13.602 8.077 1.00 86.31 321 SER A CA 1
ATOM 2567 C C . SER A 1 321 ? -11.751 12.510 9.120 1.00 86.31 321 SER A C 1
ATOM 2569 O O . SER A 1 321 ? -11.414 12.692 10.288 1.00 86.31 321 SER A O 1
ATOM 2571 N N . MET A 1 322 ? -12.258 11.343 8.719 1.00 84.88 322 MET A N 1
ATOM 2572 C CA . MET A 1 322 ? -12.472 10.234 9.650 1.00 84.88 322 MET A CA 1
ATOM 2573 C C . MET A 1 322 ? -11.153 9.698 10.232 1.00 84.88 322 MET A C 1
ATOM 2575 O O . MET A 1 322 ? -11.054 9.490 11.440 1.00 84.88 322 MET A O 1
ATOM 2579 N N . SER A 1 323 ? -10.122 9.531 9.400 1.00 85.69 323 SER A N 1
ATOM 2580 C CA . SER A 1 323 ? -8.788 9.064 9.803 1.00 85.69 323 SER A CA 1
ATOM 2581 C C . SER A 1 323 ? -8.113 10.021 10.791 1.00 85.69 323 SER A C 1
ATOM 2583 O O . SER A 1 323 ? -7.571 9.603 11.821 1.00 85.69 323 SER A O 1
ATOM 2585 N N . THR A 1 324 ? -8.202 11.329 10.535 1.00 83.75 324 THR A N 1
ATOM 2586 C CA . THR A 1 324 ? -7.650 12.356 11.428 1.00 83.75 324 THR A CA 1
ATOM 2587 C C . THR A 1 324 ? -8.395 12.422 12.759 1.00 83.75 324 THR A C 1
ATOM 2589 O O . THR A 1 324 ? -7.731 12.502 13.788 1.00 83.75 324 THR A O 1
ATOM 2592 N N . ILE A 1 325 ? -9.728 12.293 12.774 1.00 84.12 325 ILE A N 1
ATOM 2593 C CA . ILE A 1 325 ? -10.539 12.221 14.006 1.00 84.12 325 ILE A CA 1
ATOM 2594 C C . ILE A 1 325 ? -10.227 10.953 14.810 1.00 84.12 325 ILE A C 1
ATOM 2596 O O . ILE A 1 325 ? -10.017 11.009 16.024 1.00 84.12 325 ILE A O 1
ATOM 2600 N N . ALA A 1 326 ? -10.144 9.801 14.138 1.00 79.31 326 ALA A N 1
ATOM 2601 C CA . ALA A 1 326 ? -9.794 8.531 14.772 1.00 79.31 326 ALA A CA 1
ATOM 2602 C C . ALA A 1 326 ? -8.423 8.591 15.472 1.00 79.31 326 ALA A C 1
ATOM 2604 O O . ALA A 1 326 ? -8.193 7.910 16.475 1.00 79.31 326 ALA A O 1
ATOM 2605 N N . SER A 1 327 ? -7.540 9.450 14.962 1.00 72.25 327 SER A N 1
ATOM 2606 C CA . SER A 1 327 ? -6.186 9.670 15.461 1.00 72.25 327 SER A CA 1
ATOM 2607 C C . SER A 1 327 ? -6.049 10.877 16.399 1.00 72.25 327 SER A C 1
ATOM 2609 O O . SER A 1 327 ? -5.068 10.958 17.125 1.00 72.25 327 SER A O 1
ATOM 2611 N N . SER A 1 328 ? -6.980 11.836 16.410 1.00 61.12 328 SER A N 1
ATOM 2612 C CA . SER A 1 328 ? -6.922 13.018 17.290 1.00 61.12 328 SER A CA 1
ATOM 2613 C C . SER A 1 328 ? -7.462 12.737 18.692 1.00 61.12 328 SER A C 1
ATOM 2615 O O . SER A 1 328 ? -7.058 13.386 19.650 1.00 61.12 328 SER A O 1
ATOM 2617 N N . GLY A 1 329 ? -8.251 11.670 18.873 1.00 50.81 329 GLY A N 1
ATOM 2618 C CA . GLY A 1 329 ? -8.575 11.098 20.190 1.00 50.81 329 GLY A CA 1
ATOM 2619 C C . GLY A 1 329 ? -7.371 10.481 20.933 1.00 50.81 329 GLY A C 1
ATOM 2620 O O . GLY A 1 329 ? -7.552 9.593 21.777 1.00 50.81 329 GLY A O 1
ATOM 2621 N N . THR A 1 330 ? -6.144 10.874 20.576 1.00 44.16 330 THR A N 1
ATOM 2622 C CA . THR A 1 330 ? -4.868 10.458 21.169 1.00 44.16 330 THR A CA 1
ATOM 2623 C C . THR A 1 330 ? -3.923 11.641 21.405 1.00 44.16 330 THR A C 1
ATOM 2625 O O . THR A 1 330 ? -2.725 11.517 21.154 1.00 44.16 330 THR A O 1
ATOM 2628 N N . ASP A 1 331 ? -4.425 12.772 21.911 1.00 29.66 331 ASP A N 1
ATOM 2629 C CA . ASP A 1 331 ? -3.538 13.787 22.488 1.00 29.66 331 ASP A CA 1
ATOM 2630 C C . ASP A 1 331 ? -2.775 13.204 23.693 1.00 29.66 331 ASP A C 1
ATOM 2632 O O . ASP A 1 331 ? -3.306 12.982 24.778 1.00 29.66 331 ASP A O 1
ATOM 2636 N N . VAL A 1 332 ? -1.534 12.825 23.382 1.00 29.45 332 VAL A N 1
ATOM 2637 C CA . VAL A 1 332 ? -0.277 13.070 24.094 1.00 29.45 332 VAL A CA 1
ATOM 2638 C C . VAL A 1 332 ? -0.321 13.004 25.622 1.00 29.45 332 VAL A C 1
ATOM 2640 O O . VAL A 1 332 ? -0.664 13.963 26.298 1.00 29.45 332 VAL A O 1
ATOM 2643 N N . ASP A 1 333 ? 0.261 11.926 26.151 1.00 22.52 333 ASP A N 1
ATOM 2644 C CA . ASP A 1 333 ? 1.119 12.030 27.331 1.00 22.52 333 ASP A CA 1
ATOM 2645 C C . ASP A 1 333 ? 2.416 11.251 27.053 1.00 22.52 333 ASP A C 1
ATOM 2647 O O . ASP A 1 333 ? 2.553 10.055 27.326 1.00 22.52 333 ASP A O 1
ATOM 2651 N N . ILE A 1 334 ? 3.380 11.931 26.422 1.00 26.19 334 ILE A N 1
ATOM 2652 C CA . ILE A 1 334 ? 4.778 11.494 26.420 1.00 26.19 334 ILE A CA 1
ATOM 2653 C C . ILE A 1 334 ? 5.358 11.944 27.762 1.00 26.19 334 ILE A C 1
ATOM 2655 O O . ILE A 1 334 ? 5.931 13.024 27.882 1.00 26.19 334 ILE A O 1
ATOM 2659 N N . LYS A 1 335 ? 5.236 11.089 28.781 1.00 21.36 335 LYS A N 1
ATOM 2660 C CA . LYS A 1 335 ? 6.191 11.080 29.892 1.00 21.36 335 LYS A CA 1
ATOM 2661 C C . LYS A 1 335 ? 7.299 10.092 29.557 1.00 21.36 335 LYS A C 1
ATOM 2663 O O . LYS A 1 335 ? 7.110 8.876 29.571 1.00 21.36 335 LYS A O 1
ATOM 2668 N N . VAL A 1 336 ? 8.473 10.638 29.248 1.00 33.03 336 VAL A N 1
ATOM 2669 C CA . VAL A 1 336 ? 9.734 9.897 29.282 1.00 33.03 336 VAL A CA 1
ATOM 2670 C C . VAL A 1 336 ? 9.960 9.479 30.734 1.00 33.03 336 VAL A C 1
ATOM 2672 O O . VAL A 1 336 ? 10.278 10.301 31.586 1.00 33.03 336 VAL A O 1
ATOM 2675 N N . GLY A 1 337 ? 9.722 8.199 31.014 1.00 23.92 337 GLY A N 1
ATOM 2676 C CA . GLY A 1 337 ? 9.940 7.588 32.322 1.00 23.92 337 GLY A CA 1
ATOM 2677 C C . GLY A 1 337 ? 8.879 6.543 32.655 1.00 23.92 337 GLY A C 1
ATOM 2678 O O . GLY A 1 337 ? 7.794 6.882 33.107 1.00 23.92 337 GLY A O 1
ATOM 2679 N N . GLY A 1 338 ? 9.218 5.264 32.465 1.00 23.84 338 GLY A N 1
ATOM 2680 C CA . GLY A 1 338 ? 8.454 4.137 33.015 1.00 23.84 338 GLY A CA 1
ATOM 2681 C C . GLY A 1 338 ? 7.308 3.617 32.140 1.00 23.84 338 GLY A C 1
ATOM 2682 O O . GLY A 1 338 ? 6.147 3.939 32.347 1.00 23.84 338 GLY A O 1
ATOM 2683 N N . SER A 1 339 ? 7.654 2.749 31.186 1.00 31.14 339 SER A N 1
ATOM 2684 C CA . SER A 1 339 ? 6.829 1.688 30.581 1.00 31.14 339 SER A CA 1
ATOM 2685 C C . SER A 1 339 ? 5.294 1.816 30.613 1.00 31.14 339 SER A C 1
ATOM 2687 O O . SER A 1 339 ? 4.624 1.240 31.468 1.00 31.14 339 SER A O 1
ATOM 2689 N N . ARG A 1 340 ? 4.720 2.366 29.536 1.00 23.06 340 ARG A N 1
ATOM 2690 C C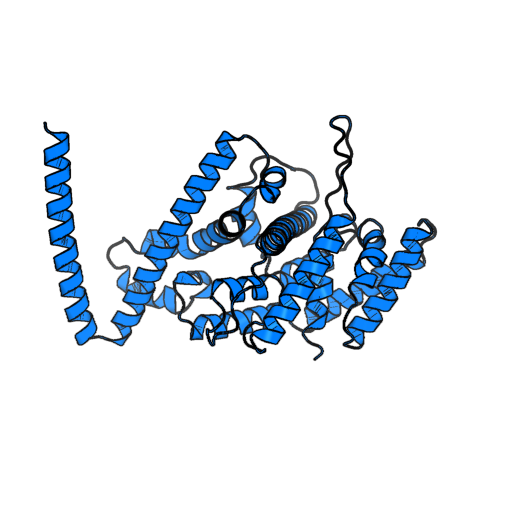A . ARG A 1 340 ? 3.433 1.907 28.976 1.00 23.06 340 ARG A CA 1
ATOM 2691 C C . ARG A 1 340 ? 3.379 2.224 27.483 1.00 23.06 340 ARG A C 1
ATOM 2693 O O . ARG A 1 340 ? 3.319 3.378 27.086 1.00 23.06 340 ARG A O 1
ATOM 2700 N N . LYS A 1 341 ? 3.432 1.184 26.647 1.00 25.44 341 LYS A N 1
ATOM 2701 C CA . LYS A 1 341 ? 3.362 1.290 25.183 1.00 25.44 341 LYS A CA 1
ATOM 2702 C C . LYS A 1 341 ? 1.990 0.816 24.713 1.00 25.44 341 LYS A C 1
ATOM 2704 O O . LYS A 1 341 ? 1.650 -0.348 24.912 1.00 25.44 341 LYS A O 1
ATOM 2709 N N . GLN A 1 342 ? 1.224 1.687 24.064 1.00 25.81 342 GLN A N 1
ATOM 2710 C CA . GLN A 1 342 ? 0.055 1.306 23.272 1.00 25.81 342 GLN A CA 1
ATOM 2711 C C . GLN A 1 342 ? 0.042 2.132 21.985 1.00 25.81 342 GLN A C 1
ATOM 2713 O O . GLN A 1 342 ? -0.024 3.351 22.027 1.00 25.81 342 GLN A O 1
ATOM 2718 N N . GLY A 1 343 ? 0.116 1.448 20.845 1.00 25.22 343 GLY A N 1
ATOM 2719 C CA . GLY A 1 343 ? -0.093 2.026 19.518 1.00 25.22 343 GLY A CA 1
ATOM 2720 C C . GLY A 1 343 ? -1.185 1.227 18.818 1.00 25.22 343 GLY A C 1
ATOM 2721 O O . GLY A 1 343 ? -1.056 0.001 18.720 1.00 25.22 343 GLY A O 1
ATOM 2722 N N . LYS A 1 344 ? -2.274 1.890 18.411 1.00 41.47 344 LYS A N 1
ATOM 2723 C CA . LYS A 1 344 ? -3.475 1.284 17.808 1.00 41.47 344 LYS A CA 1
ATOM 2724 C C . LYS A 1 344 ? -4.085 2.253 16.795 1.00 41.47 344 LYS A C 1
ATOM 2726 O O . LYS A 1 344 ? -4.576 3.293 17.206 1.00 41.47 344 LYS A O 1
ATOM 2731 N N . LEU A 1 345 ? -4.037 1.894 15.508 1.00 33.66 345 LEU A N 1
ATOM 2732 C CA . LEU A 1 345 ? -4.564 2.705 14.396 1.00 33.66 345 LEU A CA 1
ATOM 2733 C C . LEU A 1 345 ? -5.102 1.886 13.200 1.00 33.66 345 LEU A C 1
ATOM 2735 O O . LEU A 1 345 ? -5.632 2.466 12.265 1.00 33.66 345 LEU A O 1
ATOM 2739 N N . SER A 1 346 ? -5.018 0.546 13.192 1.00 31.56 346 SER A N 1
ATOM 2740 C CA . SER A 1 346 ? -5.255 -0.235 11.959 1.00 31.56 346 SER A CA 1
ATOM 2741 C C . SER A 1 346 ? -6.652 -0.842 11.780 1.00 31.56 346 SER A C 1
ATOM 2743 O O . SER A 1 346 ? -6.867 -1.534 10.795 1.00 31.56 346 SER A O 1
ATOM 2745 N N . LEU A 1 347 ? -7.579 -0.655 12.722 1.00 36.38 347 LEU A N 1
ATOM 2746 C CA . LEU A 1 347 ? -8.938 -1.224 12.633 1.00 36.38 347 LEU A CA 1
ATOM 2747 C C . LEU A 1 347 ? -9.929 -0.303 11.927 1.00 36.38 347 LEU A C 1
ATOM 2749 O O . LEU A 1 347 ? -10.909 -0.764 11.355 1.00 36.38 347 LEU A O 1
ATOM 2753 N N . PHE A 1 348 ? -9.638 0.995 11.921 1.00 39.22 348 PHE A N 1
ATOM 2754 C CA . PHE A 1 348 ? -10.534 1.998 11.370 1.00 39.22 348 PHE A CA 1
ATOM 2755 C C . PHE A 1 348 ? -10.544 1.997 9.830 1.00 39.22 348 PHE A C 1
ATOM 2757 O O . PHE A 1 348 ? -11.592 2.167 9.215 1.00 39.22 348 PHE A O 1
ATOM 2764 N N . SER A 1 349 ? -9.406 1.668 9.208 1.00 35.66 349 SER A N 1
ATOM 2765 C CA . SER A 1 349 ? -9.299 1.505 7.751 1.00 35.66 349 SER A CA 1
ATOM 2766 C C . SER A 1 349 ? -10.215 0.394 7.213 1.00 35.66 349 SER A C 1
ATOM 2768 O O . SER A 1 349 ? -10.739 0.523 6.117 1.00 35.66 349 SER A O 1
ATOM 2770 N N . SER A 1 350 ? -10.473 -0.662 7.993 1.00 34.47 350 SER A N 1
ATOM 2771 C CA . SER A 1 350 ? -11.377 -1.747 7.585 1.00 34.47 350 SER A CA 1
ATOM 2772 C C . SER A 1 350 ? -12.861 -1.380 7.701 1.00 34.47 350 SER A C 1
ATOM 2774 O O . SER A 1 350 ? -13.687 -2.038 7.075 1.00 34.47 350 SER A O 1
ATOM 2776 N N . LEU A 1 351 ? -13.214 -0.372 8.508 1.00 37.41 351 LEU A N 1
ATOM 2777 C CA . LEU A 1 351 ? -14.603 0.057 8.705 1.00 37.41 351 LEU A CA 1
ATOM 2778 C C . LEU A 1 351 ? -15.101 0.965 7.585 1.00 37.41 351 LEU A C 1
ATOM 2780 O O . LEU A 1 351 ? -16.247 0.851 7.164 1.00 37.41 351 LEU A O 1
ATOM 2784 N N . CYS A 1 352 ? -14.237 1.849 7.097 1.00 35.41 352 CYS A N 1
ATOM 2785 C CA . CYS A 1 352 ? -14.572 2.764 6.010 1.00 35.41 352 CYS A CA 1
ATOM 2786 C C . CYS A 1 352 ? -14.580 2.053 4.642 1.00 35.41 352 CYS A C 1
ATOM 2788 O O . CYS A 1 352 ? -15.401 2.370 3.789 1.00 35.41 352 CYS A O 1
ATOM 2790 N N . GLU A 1 353 ? -13.748 1.023 4.462 1.00 36.78 353 GLU A N 1
ATOM 2791 C CA . GLU A 1 353 ? -13.700 0.194 3.246 1.00 36.78 353 GLU A CA 1
ATOM 2792 C C . GLU A 1 353 ? -14.971 -0.663 3.035 1.00 36.78 353 GLU A C 1
ATOM 2794 O O . GLU A 1 353 ? -15.281 -1.049 1.911 1.00 36.78 353 GLU A O 1
ATOM 2799 N N . GLY A 1 354 ? -15.758 -0.925 4.088 1.00 30.50 354 GLY A N 1
ATOM 2800 C CA . GLY A 1 354 ? -17.014 -1.680 3.995 1.00 30.50 354 GLY A CA 1
ATOM 2801 C C . GLY A 1 354 ? -18.182 -0.930 3.337 1.00 30.50 354 GLY A C 1
ATOM 2802 O O . GLY A 1 354 ? -19.179 -1.564 2.998 1.00 30.50 354 GLY A O 1
ATOM 2803 N N . GLN A 1 355 ? -18.076 0.390 3.145 1.00 33.16 355 GLN A N 1
ATOM 2804 C CA . GLN A 1 355 ? -19.172 1.220 2.622 1.00 33.16 355 GLN A CA 1
ATOM 2805 C C . GLN A 1 355 ? -19.301 1.176 1.094 1.00 33.16 355 GLN A C 1
ATOM 2807 O O . GLN A 1 355 ? -20.373 1.440 0.562 1.00 33.16 355 GLN A O 1
ATOM 2812 N N . GLN A 1 356 ? -18.229 0.829 0.381 1.00 37.03 356 GLN A N 1
ATOM 2813 C CA . GLN A 1 356 ? -18.114 1.109 -1.055 1.00 37.03 356 GLN A CA 1
ATOM 2814 C C . GLN A 1 356 ? -18.646 0.011 -1.978 1.00 37.03 356 GLN A C 1
ATOM 2816 O O . GLN A 1 356 ? -18.591 0.161 -3.192 1.00 37.03 356 GLN A O 1
ATOM 2821 N N . HIS A 1 357 ? -19.156 -1.094 -1.429 1.00 33.97 357 HIS A N 1
ATOM 2822 C CA . HIS A 1 357 ? -19.626 -2.230 -2.233 1.00 33.97 357 HIS A CA 1
ATOM 2823 C C . HIS A 1 357 ? -21.108 -2.568 -2.041 1.00 33.97 357 HIS A C 1
ATOM 2825 O O . HIS A 1 357 ? -21.574 -3.633 -2.451 1.00 33.97 357 HIS A O 1
ATOM 2831 N N . LEU A 1 358 ? -21.832 -1.654 -1.404 1.00 27.09 358 LEU A N 1
ATOM 2832 C CA . LEU A 1 358 ? -23.251 -1.767 -1.097 1.00 27.09 358 LEU A CA 1
ATOM 2833 C C . LEU A 1 358 ? -24.085 -0.634 -1.734 1.00 27.09 358 LEU A C 1
ATOM 2835 O O . LEU A 1 358 ? -25.282 -0.534 -1.453 1.00 27.09 358 LEU A O 1
ATOM 2839 N N . ALA A 1 359 ? -23.451 0.158 -2.607 1.00 25.31 359 ALA A N 1
ATOM 2840 C CA . ALA A 1 359 ? -24.061 1.107 -3.536 1.00 25.31 359 ALA A CA 1
ATOM 2841 C C . ALA A 1 359 ? -23.894 0.611 -4.978 1.00 25.31 359 ALA A C 1
ATOM 2843 O O . ALA A 1 359 ? -22.788 0.109 -5.294 1.00 25.31 359 ALA A O 1
#

Foldseek 3Di:
DVVVVVVVVVVVVVVVVVVVVVVVLVVCCVVPVPVSVLVVLVVQQVVVLVVLVVLLVVLVVVCVVVVDAVLVCLLVDALVNLCSLPPSLLQCVLQVVVVVQVVDPPCSVVSVVCVVCVVRHHDPSSDDPVRCQVVLVVLLCQLPPPVLLVVLLVQLLVLLVVVLPDPDDDPLLNQLSVLVNVLSVCLVVLHDDDLVSLVSNLSVCVPSVDLVNGDPSNLVSLCSNQVNDLVSCCCSPDPPRDPDDDDDDDDRSVSSNVSLLVLQSSLLSSLSSCVVVVVLPPDPDDDQDDPVLCVNCSSLSHNSPPDDPVVSSVLSVVVSSSLVSSVVVDPDDPDPDDDDDDRGGRPVSSSSNSNRPSD

pLDDT: mean 75.79, std 17.64, range [21.36, 91.56]

Organism: Trichobilharzia regenti (NCBI:txid157069)

Radius of gyration: 23.97 Å; chains: 1; bounding box: 73×39×72 Å

Secondary structure (DSSP, 8-state):
-HHHHHHHHHHHHHHHHHHHHHHHHHHHHHH-HHHHHHHHHHHHHHHHHHHHHHHHHHHHHHHHHHT--HHHHGGGS-HHHHHHHHHHHHHHHHHHHHHHHTTSTTGGGTHHHHHHSHHHH--GGGS-HHHHHHHHHHHHHHHT-HHHHHHHHHHHHHHHHHHHH-TT--HHHHHHHHHHHHHHHHHHTTPPPPTTHHHHHHHHHHTTT-GGGS-HHHHHHHHHHTT--HHHHHHHHHHTT-TTS---S-HHHHHHHHHHHHHHHHHHHHHHHHHHTTTT---SSSPPPPHHHHHHHHHTT--TTTS-HHHHHHHHHHHHHHHHHHHHTT-----SSS-------SSHHHHHGGGTT--

Sequence (359 aa):
MSKKYIVKALTSVVKGYTKLVTFLEKKWADKHASSFRNYTLFKKGVHSTLMDVSDLGQLMTHITLCSRPVVELLPTLNRHQVYVLRQVPKDLMRISPVLILAPLPGTILILPIFFAFPRVFLSRAFWTPEQCESIDTKALAHRFHSGVQSSLLEQLHLATETSLSSAGYSQPVLRSLKEFADVLNQISQSKPITLNQVPAVIPAFKGPLALERLDKSHLTGLCKLHDLSICSYAWTMNSFLWGDTYTRKSILQTYRILVLKKHAHFLYAEDKCMNTEKLCCIDDDNNSPSSEFKQLCLLRGINPYAMNNKDLMEELRLWISMSTIASSGTDVDIKVGGSRKQGKLSLFSSLCEGQQHLA